Protein AF-A0A834FID5-F1 (afdb_monomer)

Solvent-accessible surface area (backbone atoms only — not comparable to full-atom values): 12262 Å² total; per-residue (Å²): 143,82,82,81,81,82,78,82,78,78,80,77,80,73,81,73,71,75,64,18,68,52,49,68,32,71,70,46,45,50,42,49,55,51,38,49,53,44,43,55,49,43,58,54,35,48,54,53,26,46,69,64,56,47,87,53,89,87,71,50,78,89,43,80,68,57,66,78,45,49,69,54,38,55,72,27,48,59,77,82,70,60,83,73,69,73,79,44,100,91,36,41,71,67,55,49,42,49,32,50,46,51,31,47,50,50,52,47,53,54,48,62,69,49,49,85,77,44,94,58,48,65,48,53,52,52,38,48,50,50,49,48,56,39,43,53,37,46,51,52,54,42,55,74,73,44,97,66,86,87,76,77,85,75,85,74,94,77,64,71,63,62,87,51,71,65,47,44,42,52,47,56,50,52,51,49,36,53,47,49,56,51,44,54,43,47,47,53,44,51,50,46,49,72,77,49,45,43,76,80,79,78,87,127

Sequence (204 aa):
MFSPSPWPPPPAAHPLPENSSLVGTPQFQEILKDSSSLTHKILQSILGAHRSCVNVETFKLNSSENHKLASLASSIGIPSAPALSALSANFTLNTMLRHMLEGLQLHKDLLSHVLPRLEVKEHVIDLTHDLNDLSVQILKMLKLSQKEGVSKPTPTGLTLDLRGSYEVQVAIHLILVQLQAFEQDMDRCLRSLEQNPPLEEAEY

Secondary structure (DSSP, 8-state):
--PPPPPPPPPPPPPP-THHHHHTSHHHHHHHHHHHHHHHHHHHHHHHHHHHH---TT--TT-GGGGGGHHHHHHHT-PPPPP----BTTB-HHHHHHHHHHHHHHHHHHHHHHGGG-S--HHHHHHHHHHHHHHHHHHHHHHHH-SS--PPPPPP-------SHHHHHHHHHHHHHHHHHHHHHHHHHHHHHHH-PPP-----

Foldseek 3Di:
DDDDDDDDDDPDDDPADPQLVLLPDPVNVVLLVVLLVLLVVLLVLLVVLCVQFAPDPPQDLPDPCLVVCVVVCVVQQQDAQQDADADDPVCHPLNNLVSLLRRLLSLLVLLVQLQVVTPDRVSSVVSSVSSVVSSVSSVVSNVSVDPDDDDDDDDDPGDTPQPDPVSSSSSSSVSSSSSSVSSVSVSVRSVCSVVCSPDDPPDD

Radius of gyration: 21.82 Å; Cα contacts (8 Å, |Δi|>4): 195; chains: 1; bounding box: 66×53×61 Å

Nearest PDB structures (foldseek):
  5zo6-assembly1_X  TM=7.995E-01  e=3.811E-05  Homo sapiens
  2d9q-assembly1_A-2  TM=8.275E-01  e=9.537E-05  Homo sapiens
  1cd9-assembly1_C  TM=8.144E-01  e=1.875E-04  Homo sapiens
  5gw9-assembly1_A  TM=7.789E-01  e=1.786E-04  Homo sapiens
  1pgr-assembly2_G  TM=7.986E-01  e=2.628E-04  Homo sapiens

pLDDT: mean 84.56, std 17.35, range [34.31, 98.31]

Structure (mmCIF, N/CA/C/O backbone):
data_AF-A0A834FID5-F1
#
_entry.id   AF-A0A834FID5-F1
#
loop_
_atom_site.group_PDB
_atom_site.id
_atom_site.type_symbol
_atom_site.label_atom_id
_atom_site.label_alt_id
_atom_site.label_comp_id
_atom_site.label_asym_id
_atom_site.label_entity_id
_atom_site.label_seq_id
_atom_site.pdbx_PDB_ins_code
_atom_site.Cartn_x
_atom_site.Cartn_y
_atom_site.Cartn_z
_atom_site.occupancy
_atom_site.B_iso_or_equiv
_atom_site.auth_seq_id
_atom_site.auth_comp_id
_atom_site.auth_asym_id
_atom_site.auth_atom_id
_atom_site.pdbx_PDB_model_num
ATOM 1 N N . MET A 1 1 ? -50.018 43.546 35.848 1.00 44.28 1 MET A N 1
ATOM 2 C CA . MET A 1 1 ? -49.933 42.097 35.574 1.00 44.28 1 MET A CA 1
ATOM 3 C C . MET A 1 1 ? -49.136 41.914 34.294 1.00 44.28 1 MET A C 1
ATOM 5 O O . MET A 1 1 ? -49.677 42.162 33.229 1.00 44.28 1 MET A O 1
ATOM 9 N N . PHE A 1 2 ? -47.857 41.560 34.393 1.00 44.34 2 PHE A N 1
ATOM 10 C CA . PHE A 1 2 ? -47.049 41.126 33.251 1.00 44.34 2 PHE A CA 1
ATOM 11 C C . PHE A 1 2 ? -46.409 39.797 33.649 1.00 44.34 2 PHE A C 1
ATOM 13 O O . PHE A 1 2 ? -45.665 39.753 34.626 1.00 44.34 2 PHE A O 1
ATOM 20 N N . SER A 1 3 ? -46.773 38.720 32.953 1.00 48.47 3 SER A N 1
ATOM 21 C CA . SER A 1 3 ? -46.136 37.409 33.118 1.00 48.47 3 SER A CA 1
ATOM 22 C C . SER A 1 3 ? -44.905 37.343 32.214 1.00 48.47 3 SER A C 1
ATOM 24 O O . SER A 1 3 ? -45.019 37.729 31.049 1.00 48.47 3 SER A O 1
ATOM 26 N N . PRO A 1 4 ? -43.745 36.869 32.696 1.00 51.69 4 PRO A N 1
ATOM 27 C CA . PRO A 1 4 ? -42.591 36.654 31.837 1.00 51.69 4 PRO A CA 1
ATOM 28 C C . PRO A 1 4 ? -42.746 35.350 31.038 1.00 51.69 4 PRO A C 1
ATOM 30 O O . PRO A 1 4 ? -43.159 34.323 31.577 1.00 51.69 4 PRO A O 1
ATOM 33 N N . SER A 1 5 ? -42.427 35.410 29.741 1.00 61.31 5 SER A N 1
ATOM 34 C CA . SER A 1 5 ? -42.396 34.251 28.840 1.00 61.31 5 SER A CA 1
ATOM 35 C C . SER A 1 5 ? -41.344 33.220 29.273 1.00 61.31 5 SER A C 1
ATOM 37 O O . SER A 1 5 ? -40.264 33.621 29.716 1.00 61.31 5 SER A O 1
ATOM 39 N N . PRO A 1 6 ? -41.595 31.908 29.098 1.00 62.69 6 PRO A N 1
ATOM 40 C CA . PRO A 1 6 ? -40.601 30.883 29.382 1.00 62.69 6 PRO A CA 1
ATOM 41 C C . PRO A 1 6 ? -39.498 30.879 28.318 1.00 62.69 6 PRO A C 1
ATOM 43 O O . PRO A 1 6 ? -39.759 31.020 27.122 1.00 62.69 6 PRO A O 1
ATOM 46 N N . TRP A 1 7 ? -38.264 30.694 28.779 1.00 60.53 7 TRP A N 1
ATOM 47 C CA . TRP A 1 7 ? -37.074 30.478 27.957 1.00 60.53 7 TRP A CA 1
ATOM 48 C C . TRP A 1 7 ? -37.210 29.178 27.137 1.00 60.53 7 TRP A C 1
ATOM 50 O O . TRP A 1 7 ? -37.800 28.217 27.643 1.00 60.53 7 TRP A O 1
ATOM 60 N N . PRO A 1 8 ? -36.680 29.094 25.901 1.00 59.91 8 PRO A N 1
ATOM 61 C CA . PRO A 1 8 ? -36.673 27.838 25.156 1.00 59.91 8 PRO A CA 1
ATOM 62 C C . PRO A 1 8 ? -35.808 26.781 25.870 1.00 59.91 8 PRO A C 1
ATOM 64 O O . PRO A 1 8 ? -34.772 27.131 26.446 1.00 59.91 8 PRO A O 1
ATOM 67 N N . PRO A 1 9 ? -36.204 25.494 25.844 1.00 58.12 9 PRO A N 1
ATOM 68 C CA . PRO A 1 9 ? -35.394 24.422 26.408 1.00 58.12 9 PRO A CA 1
ATOM 69 C C . PRO A 1 9 ? -34.059 24.291 25.650 1.00 58.12 9 PRO A C 1
ATOM 71 O O . PRO A 1 9 ? -34.003 24.597 24.453 1.00 58.12 9 PRO A O 1
ATOM 74 N N . PRO A 1 10 ? -32.983 23.844 26.321 1.00 52.56 10 PRO A N 1
ATOM 75 C CA . PRO A 1 10 ? -31.708 23.577 25.665 1.00 52.56 10 PRO A CA 1
ATOM 76 C C . PRO A 1 10 ? -31.873 22.495 24.582 1.00 52.56 10 PRO A C 1
ATOM 78 O O . PRO A 1 10 ? -32.745 21.628 24.711 1.00 52.56 10 PRO A O 1
ATOM 81 N N . PRO A 1 11 ? -31.065 22.532 23.507 1.00 47.44 11 PRO A N 1
ATOM 82 C CA . PRO A 1 11 ? -31.127 21.527 22.454 1.00 47.44 11 PRO A CA 1
ATOM 83 C C . PRO A 1 11 ? -30.884 20.136 23.048 1.00 47.44 11 PRO A C 1
ATOM 85 O O . PRO A 1 11 ? -29.959 19.942 23.835 1.00 47.44 11 PRO A O 1
ATOM 88 N N . ALA A 1 12 ? -31.741 19.181 22.679 1.00 47.91 12 ALA A N 1
ATOM 89 C CA . ALA A 1 12 ? -31.598 17.786 23.068 1.00 47.91 12 ALA A CA 1
ATOM 90 C C . ALA A 1 12 ? -30.199 17.290 22.679 1.00 47.91 12 ALA A C 1
ATOM 92 O O . ALA A 1 12 ? -29.805 17.414 21.517 1.00 47.91 12 ALA A O 1
ATOM 93 N N . ALA A 1 13 ? -29.469 16.751 23.658 1.00 46.47 13 ALA A N 1
ATOM 94 C CA . ALA A 1 13 ? -28.178 16.119 23.449 1.00 46.47 13 ALA A CA 1
ATOM 95 C C . ALA A 1 13 ? -28.302 15.102 22.308 1.00 46.47 13 ALA A C 1
ATOM 97 O O . ALA A 1 13 ? -29.093 14.159 22.374 1.00 46.47 13 ALA A O 1
ATOM 98 N N . HIS A 1 14 ? -27.568 15.340 21.224 1.00 47.47 14 HIS A N 1
ATOM 99 C CA . HIS A 1 14 ? -27.433 14.357 20.164 1.00 47.47 14 HIS A CA 1
ATOM 100 C C . HIS A 1 14 ? -26.787 13.104 20.770 1.00 47.47 14 HIS A C 1
ATOM 102 O O . HIS A 1 14 ? -25.779 13.249 21.463 1.00 47.47 14 HIS A O 1
ATOM 108 N N . PRO A 1 15 ? -27.346 11.898 20.559 1.00 41.66 15 PRO A N 1
ATOM 109 C CA . PRO A 1 15 ? -26.726 10.685 21.065 1.00 41.66 15 PRO A CA 1
ATOM 110 C C . PRO A 1 15 ? -25.286 10.603 20.547 1.00 41.66 15 PRO A C 1
ATOM 112 O O . PRO A 1 15 ? -25.047 10.703 19.340 1.00 41.66 15 PRO A O 1
ATOM 115 N N . LEU A 1 16 ? -24.341 10.497 21.485 1.00 42.50 16 LEU A N 1
ATOM 116 C CA . LEU A 1 16 ? -22.910 10.378 21.218 1.00 42.50 16 LEU A CA 1
ATOM 117 C C . LEU A 1 16 ? -22.659 9.209 20.246 1.00 42.50 16 LEU A C 1
ATOM 119 O O . LEU A 1 16 ? -23.321 8.172 20.358 1.00 42.50 16 LEU A O 1
ATOM 123 N N . PRO A 1 17 ? -21.693 9.314 19.319 1.00 47.38 17 PRO A N 1
ATOM 124 C CA . PRO A 1 17 ? -21.314 8.173 18.503 1.00 47.38 17 PRO A CA 1
ATOM 125 C C . PRO A 1 17 ? -20.695 7.086 19.400 1.00 47.38 17 PRO A C 1
ATOM 127 O O . PRO A 1 17 ? -19.607 7.269 19.935 1.00 47.38 17 PRO A O 1
ATOM 130 N N . GLU A 1 18 ? -21.360 5.928 19.516 1.00 50.25 18 GLU A N 1
ATOM 131 C CA . GLU A 1 18 ? -20.945 4.730 20.289 1.00 50.25 18 GLU A CA 1
ATOM 132 C C . GLU A 1 18 ? -19.501 4.245 19.999 1.00 50.25 18 GLU A C 1
ATOM 134 O O . GLU A 1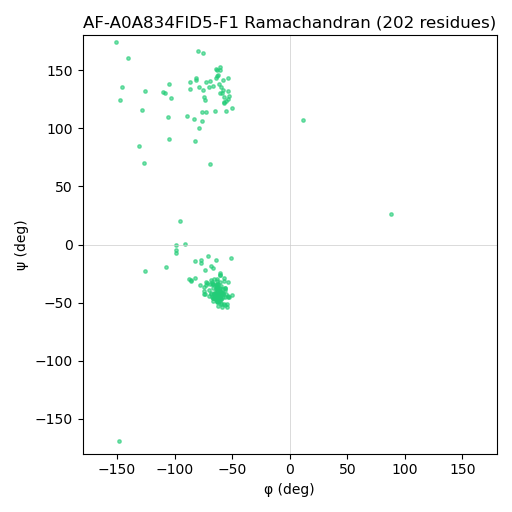 18 ? -18.941 3.432 20.732 1.00 50.25 18 GLU A O 1
ATOM 139 N N . ASN A 1 19 ? -18.867 4.765 18.947 1.00 54.59 19 ASN A N 1
ATOM 140 C CA . ASN A 1 19 ? -17.504 4.449 18.528 1.00 54.59 19 ASN A CA 1
ATOM 141 C C . ASN A 1 19 ? -16.430 4.919 19.533 1.00 54.59 19 ASN A C 1
ATOM 143 O O . ASN A 1 19 ? -15.319 4.392 19.500 1.00 54.59 19 ASN A O 1
ATOM 147 N N . SER A 1 20 ? -16.748 5.880 20.411 1.00 57.19 20 SER A N 1
ATOM 148 C CA . SER A 1 20 ? -15.873 6.383 21.487 1.00 57.19 20 SER A CA 1
ATOM 149 C C . SER A 1 20 ? -15.357 5.279 22.410 1.00 57.19 20 SER A C 1
ATOM 151 O O . SER A 1 20 ? -14.151 5.092 22.569 1.00 57.19 20 SER A O 1
ATOM 153 N N . SER A 1 21 ? -16.280 4.486 22.960 1.00 65.25 21 SER A N 1
ATOM 154 C CA . SER A 1 21 ? -15.982 3.454 23.961 1.00 65.25 21 SER A CA 1
ATOM 155 C C . SER A 1 21 ? -15.174 2.286 23.380 1.00 65.25 21 SER A C 1
ATOM 157 O O . SER A 1 21 ? -14.337 1.692 24.057 1.00 65.25 21 SER A O 1
ATOM 159 N N . LEU A 1 22 ? -15.369 1.983 22.094 1.00 73.94 22 LEU A N 1
ATOM 160 C CA . LEU A 1 22 ? -14.698 0.870 21.432 1.00 73.94 22 LEU A CA 1
ATOM 161 C C . LEU A 1 22 ? -13.201 1.113 21.223 1.00 73.94 22 LEU A C 1
ATOM 163 O O . LEU A 1 22 ? -12.394 0.208 21.453 1.00 73.94 22 LEU A O 1
ATOM 167 N N . VAL A 1 23 ? -12.831 2.316 20.771 1.00 72.25 23 VAL A N 1
ATOM 168 C CA . VAL A 1 23 ? -11.428 2.651 20.488 1.00 72.25 23 VAL A CA 1
ATOM 169 C C . VAL A 1 23 ? -10.595 2.582 21.766 1.00 72.25 23 VAL A C 1
ATOM 171 O O . VAL A 1 23 ? -9.439 2.181 21.707 1.00 72.25 23 VAL A O 1
ATOM 174 N N . GLY A 1 24 ? -11.180 2.885 22.928 1.00 70.44 24 GLY A N 1
ATOM 175 C CA . GLY A 1 24 ? -10.520 2.761 24.231 1.00 70.44 24 GLY A CA 1
ATOM 176 C C . GLY A 1 24 ? -10.277 1.322 24.708 1.00 70.44 24 GLY A C 1
ATOM 177 O O . GLY A 1 24 ? -9.558 1.122 25.687 1.00 70.44 24 GLY A O 1
ATOM 178 N N . THR A 1 25 ? -10.838 0.301 24.048 1.00 83.19 25 THR A N 1
ATOM 179 C CA . THR A 1 25 ? -10.659 -1.090 24.494 1.00 83.19 25 THR A CA 1
ATOM 180 C C . THR A 1 25 ? -9.212 -1.569 24.287 1.00 83.19 25 THR A C 1
ATOM 182 O O . THR A 1 25 ? -8.617 -1.291 23.242 1.00 83.19 25 THR A O 1
ATOM 185 N N . PRO A 1 26 ? -8.633 -2.355 25.223 1.00 85.75 26 PRO A N 1
ATOM 186 C CA . PRO A 1 26 ? -7.252 -2.838 25.102 1.00 85.75 26 PRO A CA 1
ATOM 187 C C . PRO A 1 26 ? -6.991 -3.609 23.805 1.00 85.75 26 PRO A C 1
ATOM 189 O O . PRO A 1 26 ? -5.945 -3.451 23.182 1.00 85.75 26 PRO A O 1
ATOM 192 N N . GLN A 1 27 ? -7.974 -4.401 23.370 1.00 89.38 27 GLN A N 1
ATOM 193 C CA . GLN A 1 27 ? -7.893 -5.170 22.135 1.00 89.38 27 GLN A CA 1
ATOM 194 C C . GLN A 1 27 ? -7.841 -4.265 20.897 1.00 89.38 27 GLN A C 1
ATOM 196 O O . GLN A 1 27 ? -7.056 -4.522 19.988 1.00 89.38 27 GLN A O 1
ATOM 201 N N . PHE A 1 28 ? -8.660 -3.208 20.845 1.00 90.31 28 PHE A N 1
ATOM 202 C CA . PHE A 1 28 ? -8.630 -2.268 19.724 1.00 90.31 28 PHE A CA 1
ATOM 203 C C . PHE A 1 28 ? -7.299 -1.511 19.680 1.00 90.31 28 PHE A C 1
ATOM 205 O O . PHE A 1 28 ? -6.707 -1.389 18.612 1.00 90.31 28 PHE A O 1
ATOM 212 N N . GLN A 1 29 ? -6.794 -1.069 20.834 1.00 90.75 29 GLN A N 1
ATOM 213 C CA . GLN A 1 29 ? -5.515 -0.360 20.947 1.00 90.75 29 GLN A CA 1
ATOM 214 C C . GLN A 1 29 ? -4.312 -1.212 20.521 1.00 90.75 29 GLN A C 1
ATOM 216 O O . GLN A 1 29 ? -3.406 -0.712 19.856 1.00 90.75 29 GLN A O 1
ATOM 221 N N . GLU A 1 30 ? -4.302 -2.503 20.855 1.00 93.31 30 GLU A N 1
ATOM 222 C CA . GLU A 1 30 ? -3.257 -3.427 20.402 1.00 93.31 30 GLU A CA 1
ATOM 223 C C . GLU A 1 30 ? -3.260 -3.564 18.873 1.00 93.31 30 GLU A C 1
ATOM 225 O O . GLU A 1 30 ? -2.229 -3.369 18.230 1.00 93.31 30 GLU A O 1
ATOM 230 N N . ILE A 1 31 ? -4.435 -3.793 18.274 1.00 94.81 31 ILE A N 1
ATOM 231 C CA . ILE A 1 31 ? -4.568 -3.901 16.813 1.00 94.81 31 ILE A CA 1
ATOM 232 C C . ILE A 1 31 ? -4.200 -2.577 16.128 1.00 94.81 31 ILE A C 1
ATOM 234 O O . ILE A 1 31 ? -3.582 -2.587 15.061 1.00 94.81 31 ILE A O 1
ATOM 238 N N . LEU A 1 32 ? -4.560 -1.441 16.727 1.00 94.62 32 LEU A N 1
ATOM 239 C CA . LEU A 1 32 ? -4.222 -0.111 16.229 1.00 94.62 32 LEU A CA 1
ATOM 240 C C . LEU A 1 32 ? -2.702 0.086 16.185 1.00 94.62 32 LEU A C 1
ATOM 242 O O . LEU A 1 32 ? -2.164 0.441 15.138 1.00 94.62 32 LEU A O 1
ATOM 246 N N . LYS A 1 33 ? -1.998 -0.248 17.270 1.00 94.44 33 LYS A N 1
ATOM 247 C CA . LYS A 1 33 ? -0.533 -0.160 17.354 1.00 94.44 33 LYS A CA 1
ATOM 248 C C . LYS A 1 33 ? 0.174 -1.092 16.365 1.00 94.44 33 LYS A C 1
ATOM 250 O O . LYS A 1 33 ? 1.163 -0.694 15.736 1.00 94.44 33 LYS A O 1
ATOM 255 N N . ASP A 1 34 ? -0.329 -2.314 16.207 1.00 95.94 34 ASP A N 1
ATOM 256 C CA . ASP A 1 34 ? 0.162 -3.261 15.201 1.00 95.94 34 ASP A CA 1
ATOM 257 C C . ASP A 1 34 ? -0.026 -2.700 13.786 1.00 95.94 34 ASP A C 1
ATOM 259 O O . ASP A 1 34 ? 0.889 -2.755 12.962 1.00 95.94 34 ASP A O 1
ATOM 263 N N . SER A 1 35 ? -1.194 -2.109 13.517 1.00 97.19 35 SER A N 1
ATOM 264 C CA . SER A 1 35 ? -1.518 -1.489 12.228 1.00 97.19 35 SER A CA 1
ATOM 265 C C . SER A 1 35 ? -0.599 -0.304 11.928 1.00 97.19 35 SER A C 1
ATOM 267 O O . SER A 1 35 ? -0.073 -0.215 10.819 1.00 97.19 35 SER A O 1
ATOM 269 N N . SER A 1 36 ? -0.337 0.565 12.909 1.00 96.56 36 SER A N 1
ATOM 270 C CA . SER A 1 36 ? 0.608 1.686 12.783 1.00 96.56 36 SER A CA 1
ATOM 271 C C . SER A 1 36 ? 2.030 1.193 12.485 1.00 96.56 36 SER A C 1
ATOM 273 O O . SER A 1 36 ? 2.711 1.718 11.602 1.00 96.56 36 SER A O 1
ATOM 275 N N . SER A 1 37 ? 2.469 0.128 13.162 1.00 97.25 37 SER A N 1
ATOM 276 C CA . SER A 1 37 ? 3.792 -0.473 12.942 1.00 97.25 37 SER A CA 1
ATOM 277 C C . SER A 1 37 ? 3.924 -1.083 11.540 1.00 97.25 37 SER A C 1
ATOM 279 O O . SER A 1 37 ? 4.937 -0.876 10.867 1.00 97.25 37 SER A O 1
ATOM 281 N N . LEU A 1 38 ? 2.893 -1.794 11.071 1.00 97.62 38 LEU A N 1
ATOM 282 C CA . LEU A 1 38 ? 2.841 -2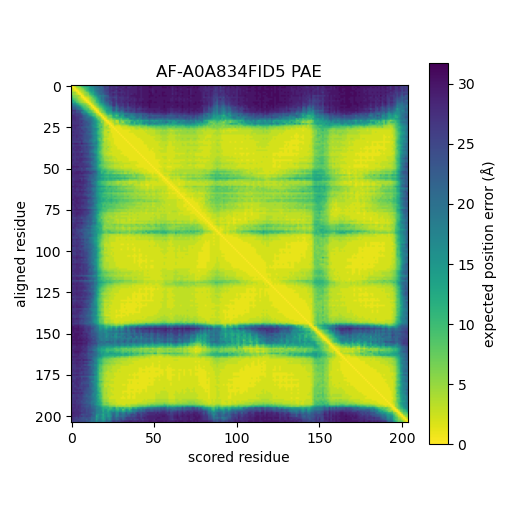.359 9.718 1.00 97.62 38 LEU A CA 1
ATOM 283 C C . LEU A 1 38 ? 2.797 -1.273 8.640 1.00 97.62 38 LEU A C 1
ATOM 285 O O . LEU A 1 38 ? 3.539 -1.370 7.669 1.00 97.62 38 LEU A O 1
ATOM 289 N N . THR A 1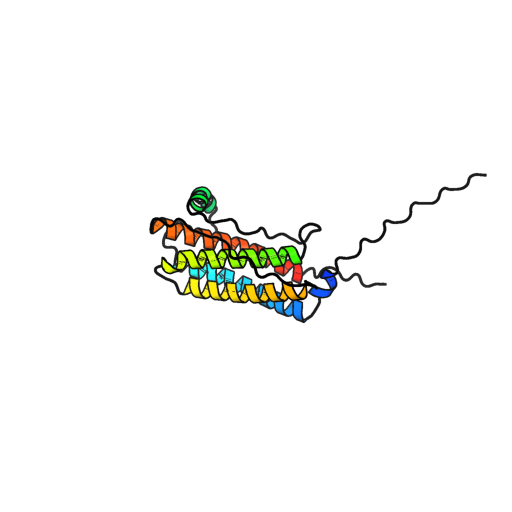 39 ? 2.010 -0.215 8.837 1.00 97.88 39 THR A N 1
ATOM 290 C CA . THR A 1 39 ? 1.950 0.948 7.931 1.00 97.88 39 THR A CA 1
ATOM 291 C C . THR A 1 39 ? 3.342 1.569 7.758 1.00 97.88 39 THR A C 1
ATOM 293 O O . THR A 1 39 ? 3.806 1.814 6.643 1.00 97.88 39 THR A O 1
ATOM 296 N N . HIS A 1 40 ? 4.086 1.743 8.858 1.00 96.75 40 HIS A N 1
ATOM 297 C CA . HIS A 1 40 ? 5.458 2.248 8.790 1.00 96.75 40 HIS A CA 1
ATOM 298 C C . HIS A 1 40 ? 6.407 1.289 8.057 1.00 96.75 40 HIS A C 1
ATOM 300 O O . HIS A 1 40 ? 7.238 1.730 7.259 1.00 96.75 40 HIS A O 1
ATOM 306 N N . LYS A 1 41 ? 6.278 -0.023 8.295 1.00 97.44 41 LYS A N 1
ATOM 307 C CA . LYS A 1 41 ? 7.047 -1.050 7.579 1.00 97.44 41 LYS A CA 1
ATOM 308 C C . LYS A 1 41 ? 6.772 -0.991 6.076 1.00 97.44 41 LYS A C 1
ATOM 310 O O . LYS A 1 41 ? 7.721 -0.942 5.299 1.00 97.44 41 LYS A O 1
ATOM 315 N N . ILE A 1 42 ? 5.504 -0.915 5.676 1.00 98.31 42 ILE A N 1
ATOM 316 C CA . ILE A 1 42 ? 5.076 -0.816 4.276 1.00 98.31 42 ILE A CA 1
ATOM 317 C C . ILE A 1 42 ? 5.695 0.414 3.611 1.00 98.31 42 ILE A C 1
ATOM 319 O O . ILE A 1 42 ? 6.255 0.292 2.523 1.00 98.31 42 ILE A O 1
ATOM 323 N N . LEU A 1 43 ? 5.692 1.575 4.273 1.00 97.50 43 LEU A N 1
ATOM 324 C CA . LEU A 1 43 ? 6.342 2.782 3.749 1.00 97.50 43 LEU A CA 1
ATOM 325 C C . LEU A 1 43 ? 7.834 2.565 3.439 1.00 97.50 43 LEU A C 1
ATOM 327 O O . LEU A 1 43 ? 8.319 3.075 2.428 1.00 97.50 43 LEU A O 1
ATOM 331 N N . GLN A 1 44 ? 8.555 1.783 4.250 1.00 96.12 44 GLN A N 1
ATOM 332 C CA . GLN A 1 44 ? 9.946 1.404 3.963 1.00 96.12 44 GLN A CA 1
ATOM 333 C C . GLN A 1 44 ? 10.044 0.359 2.840 1.00 96.12 44 GLN A C 1
ATOM 335 O O . GLN A 1 44 ? 10.879 0.497 1.942 1.00 96.12 44 GLN A O 1
ATOM 340 N N . SER A 1 45 ? 9.170 -0.652 2.843 1.00 95.94 45 SER A N 1
ATOM 341 C CA . SER A 1 45 ? 9.099 -1.689 1.805 1.00 95.94 45 SER A CA 1
ATOM 342 C C . SER A 1 45 ? 8.823 -1.090 0.418 1.00 95.94 45 SER A C 1
ATOM 344 O O . SER A 1 45 ? 9.419 -1.529 -0.564 1.00 95.94 45 SER A O 1
ATOM 346 N N . ILE A 1 46 ? 8.016 -0.024 0.322 1.00 97.69 46 ILE A N 1
ATOM 347 C CA . ILE A 1 46 ? 7.777 0.728 -0.923 1.00 97.69 46 ILE A CA 1
ATOM 348 C C . ILE A 1 46 ? 9.076 1.317 -1.481 1.00 97.69 46 ILE A C 1
ATOM 350 O O . ILE A 1 46 ? 9.309 1.239 -2.688 1.00 97.69 46 ILE A O 1
ATOM 354 N N . LEU A 1 47 ? 9.942 1.881 -0.631 1.00 94.94 47 LEU A N 1
ATOM 355 C CA . LEU A 1 47 ? 11.234 2.421 -1.072 1.00 94.94 47 LEU A CA 1
ATOM 356 C C . LEU A 1 47 ? 12.124 1.311 -1.650 1.00 94.94 47 LEU A C 1
ATOM 358 O O . LEU A 1 47 ? 12.750 1.502 -2.695 1.00 94.94 47 LEU A O 1
ATOM 362 N N . GLY A 1 48 ? 12.156 0.144 -1.000 1.00 94.06 48 GLY A N 1
ATOM 363 C CA . GLY A 1 48 ? 12.891 -1.032 -1.479 1.00 94.06 48 GLY A CA 1
ATOM 364 C C . GLY A 1 48 ? 12.335 -1.592 -2.793 1.00 94.06 48 GLY A C 1
ATOM 365 O O . GLY A 1 48 ? 13.093 -1.867 -3.728 1.00 94.06 48 GLY A O 1
ATOM 366 N N . ALA A 1 49 ? 11.011 -1.700 -2.905 1.00 95.88 49 ALA A N 1
ATOM 367 C CA . ALA A 1 49 ? 10.326 -2.137 -4.120 1.00 95.88 49 ALA A CA 1
ATOM 368 C C . ALA A 1 49 ? 10.567 -1.168 -5.288 1.00 95.88 49 ALA A C 1
ATOM 370 O O . ALA A 1 49 ? 10.898 -1.597 -6.391 1.00 95.88 49 ALA A O 1
ATOM 371 N N . HIS A 1 50 ? 10.485 0.143 -5.045 1.00 96.75 50 HIS A N 1
ATOM 372 C CA . HIS A 1 50 ? 10.747 1.154 -6.070 1.00 96.75 50 HIS A CA 1
ATOM 373 C C . HIS A 1 50 ? 12.192 1.079 -6.564 1.00 96.75 50 HIS A C 1
ATOM 375 O O . HIS A 1 50 ? 12.417 0.949 -7.764 1.00 96.75 50 HIS A O 1
ATOM 381 N N . ARG A 1 51 ? 13.163 1.044 -5.643 1.00 94.06 51 ARG A N 1
ATOM 382 C CA . ARG A 1 51 ? 14.592 0.959 -5.978 1.00 94.06 51 ARG A CA 1
ATOM 383 C C . ARG A 1 51 ? 14.961 -0.300 -6.769 1.00 94.06 51 ARG A C 1
ATOM 385 O O . ARG A 1 51 ? 15.912 -0.261 -7.540 1.00 94.06 51 ARG A O 1
ATOM 392 N N . SER A 1 52 ? 14.269 -1.412 -6.534 1.00 93.56 52 SER A N 1
ATOM 393 C CA . SER A 1 52 ? 14.569 -2.695 -7.183 1.00 93.56 52 SER A CA 1
ATOM 394 C C . SER A 1 52 ? 13.865 -2.884 -8.526 1.00 93.56 52 SER A C 1
ATOM 396 O O . SER A 1 52 ? 14.396 -3.579 -9.386 1.00 93.56 52 SER A O 1
ATOM 398 N N . CYS A 1 53 ? 12.682 -2.293 -8.707 1.00 92.69 53 CYS A N 1
ATOM 399 C CA . CYS A 1 53 ? 11.828 -2.568 -9.866 1.00 92.69 53 CYS A CA 1
ATOM 400 C C . CYS A 1 53 ? 11.776 -1.419 -10.881 1.00 92.69 53 CYS A C 1
ATOM 402 O O . CYS A 1 53 ? 11.379 -1.644 -12.029 1.00 92.69 53 CYS A O 1
ATOM 404 N N . VAL A 1 54 ? 12.142 -0.198 -10.476 1.00 91.75 54 VAL A N 1
ATOM 405 C CA . VAL A 1 54 ? 12.082 0.995 -11.327 1.00 91.75 54 VAL A CA 1
ATOM 406 C C . VAL A 1 54 ? 13.481 1.401 -11.775 1.00 91.75 54 VAL A C 1
ATOM 408 O O . VAL A 1 54 ? 14.270 1.927 -10.996 1.00 91.75 54 VAL A O 1
ATOM 411 N N . ASN A 1 55 ? 13.758 1.212 -13.064 1.00 89.75 55 ASN A N 1
ATOM 412 C CA . ASN A 1 55 ? 15.070 1.467 -13.670 1.00 89.75 55 ASN A CA 1
ATOM 413 C C . ASN A 1 55 ? 15.148 2.824 -14.393 1.00 89.75 55 ASN A C 1
ATOM 415 O O . ASN A 1 55 ? 16.176 3.171 -14.968 1.00 89.75 55 ASN A O 1
ATOM 419 N N . VAL A 1 56 ? 14.060 3.597 -14.394 1.00 89.94 56 VAL A N 1
ATOM 420 C CA . VAL A 1 56 ? 13.999 4.913 -15.039 1.00 89.94 56 VAL A CA 1
ATOM 421 C C . VAL A 1 56 ? 14.434 5.989 -14.042 1.00 89.94 56 VAL A C 1
ATOM 423 O O . VAL A 1 56 ? 13.700 6.307 -13.112 1.00 89.94 56 VAL A O 1
ATOM 426 N N . GLU A 1 57 ? 15.602 6.598 -14.254 1.00 86.75 57 GLU A N 1
ATOM 427 C CA . GLU A 1 57 ? 16.210 7.564 -13.315 1.00 86.75 57 GLU A CA 1
ATOM 428 C C . GLU A 1 57 ? 15.327 8.782 -12.989 1.00 86.75 57 GLU A C 1
ATOM 430 O O . GLU A 1 57 ? 15.420 9.373 -11.908 1.00 86.75 57 GLU A O 1
ATOM 435 N N . THR A 1 58 ? 14.458 9.178 -13.919 1.00 89.50 58 THR A N 1
ATOM 436 C CA . THR A 1 58 ? 13.548 10.315 -13.735 1.00 89.50 58 THR A CA 1
ATOM 437 C C . THR A 1 58 ? 12.344 9.983 -12.854 1.00 89.50 58 THR A C 1
ATOM 439 O O . THR A 1 58 ? 11.677 10.902 -12.379 1.00 89.50 58 THR A O 1
ATOM 442 N N . PHE A 1 59 ? 12.048 8.702 -12.621 1.00 93.69 59 PHE A N 1
ATOM 443 C CA . PHE A 1 59 ? 10.928 8.273 -11.787 1.00 93.69 59 PHE A CA 1
ATOM 444 C C . PHE A 1 59 ? 11.334 8.305 -10.320 1.00 93.69 59 PHE A C 1
ATOM 446 O O . PHE A 1 59 ? 12.097 7.469 -9.843 1.00 93.69 59 PHE A O 1
ATOM 453 N N . LYS A 1 60 ? 10.799 9.278 -9.581 1.00 94.00 60 LYS A N 1
ATOM 454 C CA . LYS A 1 60 ? 11.054 9.440 -8.146 1.00 94.00 60 LYS A CA 1
ATOM 455 C C . LYS A 1 60 ? 9.726 9.491 -7.411 1.00 94.00 60 LYS A C 1
ATOM 457 O O . LYS A 1 60 ? 8.837 10.243 -7.798 1.00 94.00 60 LYS A O 1
ATOM 462 N N . LEU A 1 61 ? 9.606 8.717 -6.335 1.00 93.00 61 LEU A N 1
ATOM 463 C CA . LEU A 1 61 ? 8.358 8.588 -5.574 1.00 93.00 61 LEU A CA 1
ATOM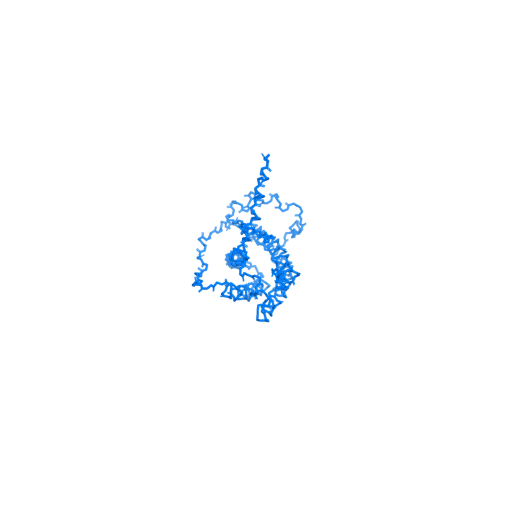 464 C C . LEU A 1 61 ? 7.775 9.947 -5.143 1.00 93.00 61 LEU A C 1
ATOM 466 O O . LEU A 1 61 ? 6.608 10.221 -5.385 1.00 93.00 61 LEU A O 1
ATOM 470 N N . ASN A 1 62 ? 8.624 10.843 -4.633 1.00 90.62 62 ASN A N 1
ATOM 471 C CA . ASN A 1 62 ? 8.225 12.167 -4.139 1.00 90.62 62 ASN A CA 1
ATOM 472 C C . ASN A 1 62 ? 8.380 13.294 -5.181 1.00 90.62 62 ASN A C 1
ATOM 474 O O . ASN A 1 62 ? 8.534 14.459 -4.813 1.00 90.62 62 ASN A O 1
ATOM 478 N N . SER A 1 63 ? 8.434 12.973 -6.477 1.00 92.50 63 SER A N 1
ATOM 479 C CA . SER A 1 63 ? 8.573 14.001 -7.512 1.00 92.50 63 SER A CA 1
ATOM 480 C C . SER A 1 63 ? 7.259 14.734 -7.728 1.00 92.50 63 SER A C 1
ATOM 482 O O . SER A 1 63 ? 6.227 14.104 -7.964 1.00 92.50 63 SER A O 1
ATOM 484 N N . SER A 1 64 ? 7.309 16.066 -7.781 1.00 89.75 64 SER A N 1
ATOM 485 C CA . SER A 1 64 ? 6.177 16.844 -8.281 1.00 89.75 64 SER A CA 1
ATOM 486 C C . SER A 1 64 ? 5.813 16.417 -9.699 1.00 89.75 64 SER A C 1
ATOM 488 O O . SER A 1 64 ? 4.640 16.403 -10.027 1.00 89.75 64 SER A O 1
ATOM 490 N N . GLU A 1 65 ? 6.777 15.986 -10.514 1.00 90.50 65 GLU A N 1
ATOM 491 C CA . GLU A 1 65 ? 6.606 15.616 -11.923 1.00 90.50 65 GLU A CA 1
ATOM 492 C C . GLU A 1 65 ? 5.700 14.397 -12.155 1.00 90.50 65 GLU A C 1
ATOM 494 O O . GLU A 1 65 ? 5.252 14.185 -13.280 1.00 90.50 65 GLU A O 1
ATOM 499 N N . ASN A 1 66 ? 5.368 13.628 -11.114 1.00 92.06 66 ASN A N 1
ATOM 500 C CA . ASN A 1 66 ? 4.513 12.444 -11.236 1.00 92.06 66 ASN A CA 1
ATOM 501 C C . ASN A 1 66 ? 3.113 12.789 -11.777 1.00 92.06 66 ASN A C 1
ATOM 503 O O . ASN A 1 66 ? 2.510 11.973 -12.473 1.00 92.06 66 ASN A O 1
ATOM 507 N N . HIS A 1 67 ? 2.624 14.022 -11.568 1.00 89.19 67 HIS A N 1
ATOM 508 C CA . HIS A 1 67 ? 1.357 14.485 -12.157 1.00 89.19 67 HIS A CA 1
ATOM 509 C C . HIS A 1 67 ? 1.365 14.462 -13.693 1.00 89.19 67 HIS A C 1
ATOM 511 O O . HIS A 1 67 ? 0.313 14.317 -14.314 1.00 89.19 67 HIS A O 1
ATOM 517 N N . LYS A 1 68 ? 2.540 14.573 -14.326 1.00 91.12 68 LYS A N 1
ATOM 518 C CA . LYS A 1 68 ? 2.677 14.551 -15.790 1.00 91.12 68 LYS A CA 1
ATOM 519 C C . LYS A 1 68 ? 2.367 13.177 -16.378 1.00 91.12 68 LYS A C 1
ATOM 521 O O . LYS A 1 68 ? 2.070 13.077 -17.563 1.00 91.12 68 LYS A O 1
ATOM 526 N N . LEU A 1 69 ? 2.392 12.131 -15.551 1.00 91.12 69 LEU A N 1
ATOM 527 C CA . LEU A 1 69 ? 2.057 10.764 -15.937 1.00 91.12 69 LEU A CA 1
ATOM 528 C C . LEU A 1 69 ? 0.566 10.433 -15.736 1.00 91.12 69 LEU A C 1
ATOM 530 O O . LEU A 1 69 ? 0.154 9.316 -16.037 1.00 91.12 69 LEU A O 1
ATOM 534 N N . ALA A 1 70 ? -0.265 11.372 -15.265 1.00 88.00 70 ALA A N 1
ATOM 535 C CA . ALA A 1 70 ? -1.677 11.114 -14.953 1.00 88.00 70 ALA A CA 1
ATOM 536 C C . ALA A 1 70 ? -2.512 10.676 -16.173 1.00 88.00 70 ALA A C 1
ATOM 538 O O . ALA A 1 70 ? -3.359 9.783 -16.070 1.00 88.00 70 ALA A O 1
ATOM 539 N N . SER A 1 71 ? -2.253 11.261 -17.347 1.00 87.56 71 SER A N 1
ATOM 540 C CA . SER A 1 71 ? -2.896 10.843 -18.600 1.00 87.56 71 SER A CA 1
ATOM 541 C C . SER A 1 71 ? -2.507 9.414 -18.985 1.00 87.56 71 SER A C 1
ATOM 543 O O . SER A 1 71 ? -3.349 8.648 -19.454 1.00 87.56 71 SER A O 1
ATOM 545 N N . LEU A 1 72 ? -1.256 9.027 -18.722 1.00 89.81 72 LEU A N 1
ATOM 546 C CA . LEU A 1 72 ? -0.753 7.685 -18.990 1.00 89.81 72 LEU A CA 1
ATOM 547 C C . LEU A 1 72 ? -1.290 6.660 -17.984 1.00 89.81 72 LEU A C 1
ATOM 549 O O . LEU A 1 72 ? -1.710 5.589 -18.405 1.00 89.81 72 LEU A O 1
ATOM 553 N N . ALA A 1 73 ? -1.385 6.996 -16.692 1.00 89.38 73 ALA A N 1
ATOM 554 C CA . ALA A 1 73 ? -2.087 6.169 -15.702 1.00 89.38 73 ALA A CA 1
ATOM 555 C C . ALA A 1 73 ? -3.522 5.857 -16.138 1.00 89.38 73 ALA A C 1
ATOM 557 O O . ALA A 1 73 ? -3.946 4.703 -16.091 1.00 89.38 73 ALA A O 1
ATOM 558 N N . SER A 1 74 ? -4.239 6.877 -16.618 1.00 89.69 74 SER A N 1
ATOM 559 C CA . SER A 1 74 ? -5.612 6.727 -17.110 1.00 89.69 74 SER A CA 1
ATOM 560 C C . SER A 1 74 ? -5.674 5.823 -18.344 1.00 89.69 74 SER A C 1
ATOM 562 O O . SER A 1 74 ? -6.537 4.956 -18.420 1.00 89.69 74 SER A O 1
ATOM 564 N N . SER A 1 75 ? -4.733 5.975 -19.284 1.00 91.00 75 SER A N 1
ATOM 565 C CA . SER A 1 75 ? -4.642 5.113 -20.471 1.00 91.00 75 SER A CA 1
ATOM 566 C C . SER A 1 75 ? -4.280 3.664 -20.137 1.00 91.00 75 SER A C 1
ATOM 568 O O . SER A 1 75 ? -4.737 2.765 -20.834 1.00 91.00 75 SER A O 1
ATOM 570 N N . ILE A 1 76 ? -3.458 3.435 -19.110 1.00 93.31 76 ILE A N 1
ATOM 571 C CA . ILE A 1 76 ? -3.104 2.092 -18.625 1.00 93.31 76 ILE A CA 1
ATOM 572 C C . ILE A 1 76 ? -4.282 1.465 -17.861 1.00 93.31 76 ILE A C 1
ATOM 574 O O . ILE A 1 76 ? -4.360 0.244 -17.759 1.00 93.31 76 ILE A O 1
ATOM 578 N N . GLY A 1 77 ? -5.210 2.274 -17.345 1.00 93.12 77 GLY A N 1
ATOM 579 C CA . GLY A 1 77 ? -6.349 1.808 -16.555 1.00 93.12 77 GLY A CA 1
ATOM 580 C C . GLY A 1 77 ? -6.053 1.690 -15.060 1.00 93.12 77 GLY A C 1
ATOM 581 O O . GLY A 1 77 ? -6.687 0.891 -14.377 1.00 93.12 77 GLY A O 1
ATOM 582 N N . ILE A 1 78 ? -5.095 2.464 -14.534 1.00 93.56 78 ILE A N 1
ATOM 583 C CA . ILE A 1 78 ? -4.825 2.524 -13.090 1.00 93.56 78 ILE A CA 1
ATOM 584 C C . ILE A 1 78 ? -5.925 3.375 -12.433 1.00 93.56 78 ILE A C 1
ATOM 586 O O . ILE A 1 78 ? -5.994 4.578 -12.699 1.00 93.56 78 ILE A O 1
ATOM 590 N N . PRO A 1 79 ? -6.788 2.797 -11.583 1.00 93.69 79 PRO A N 1
ATOM 591 C CA . PRO A 1 79 ? -7.822 3.552 -10.891 1.00 93.69 79 PRO A CA 1
ATOM 592 C C . PRO A 1 79 ? -7.222 4.383 -9.748 1.00 93.69 79 PRO A C 1
ATOM 594 O O . PRO A 1 79 ? -6.091 4.168 -9.307 1.00 93.69 79 PRO A O 1
ATOM 597 N N . SER A 1 80 ? -7.999 5.337 -9.245 1.00 93.06 80 SER A N 1
ATOM 598 C CA . SER A 1 80 ? -7.651 6.079 -8.033 1.00 93.06 80 SER A CA 1
ATOM 599 C C . SER A 1 80 ? -8.007 5.281 -6.779 1.00 93.06 80 SER A C 1
ATOM 601 O O . SER A 1 80 ? -9.065 4.656 -6.718 1.00 93.06 80 SER A O 1
ATOM 603 N N . ALA A 1 81 ? -7.146 5.354 -5.765 1.00 94.31 81 ALA A N 1
ATOM 604 C CA . ALA A 1 81 ? -7.436 4.828 -4.438 1.00 94.31 81 ALA A CA 1
ATOM 605 C C . ALA A 1 81 ? -8.608 5.573 -3.770 1.00 94.31 81 ALA A C 1
ATOM 607 O O . ALA A 1 81 ? -8.813 6.765 -4.031 1.00 94.31 81 ALA A O 1
ATOM 608 N N . PRO A 1 82 ? -9.371 4.900 -2.888 1.00 94.44 82 PRO A N 1
ATOM 609 C CA . PRO A 1 82 ? -10.379 5.563 -2.074 1.00 94.44 82 PRO A CA 1
ATOM 610 C C . PRO A 1 82 ? -9.727 6.613 -1.171 1.00 94.44 82 PRO A C 1
ATOM 612 O O . PRO A 1 82 ? -8.673 6.387 -0.578 1.00 94.44 82 PRO A O 1
ATOM 615 N N . ALA A 1 83 ? -10.373 7.772 -1.051 1.00 93.38 83 ALA A N 1
ATOM 616 C CA . ALA A 1 83 ? -9.862 8.854 -0.223 1.00 93.38 83 ALA A CA 1
ATOM 617 C C . ALA A 1 83 ? -9.972 8.506 1.268 1.00 93.38 83 ALA A C 1
ATOM 619 O O . ALA A 1 83 ? -11.022 8.052 1.738 1.00 93.38 83 ALA A O 1
ATOM 620 N N . LEU A 1 84 ? -8.904 8.779 2.014 1.00 94.50 84 LEU A N 1
ATOM 621 C CA . LEU A 1 84 ? -8.885 8.718 3.470 1.00 94.50 84 LEU A CA 1
ATOM 622 C C . LEU A 1 84 ? -8.908 10.132 4.045 1.00 94.50 84 LEU A C 1
ATOM 624 O O . LEU A 1 84 ? -8.282 11.061 3.535 1.00 94.50 84 LEU A O 1
ATOM 628 N N . SER A 1 85 ? -9.688 10.322 5.100 1.00 89.00 85 SER A N 1
ATOM 629 C CA . SER A 1 85 ? -9.961 11.633 5.686 1.00 89.00 85 SER A CA 1
ATOM 630 C C . SER A 1 85 ? -9.994 11.534 7.204 1.00 89.00 85 SER A C 1
ATOM 632 O O . SER A 1 85 ? -10.202 10.456 7.758 1.00 89.00 85 SER A O 1
ATOM 634 N N . ALA A 1 86 ? -9.825 12.668 7.884 1.00 85.38 86 ALA A N 1
ATOM 635 C CA . ALA A 1 86 ? -10.099 12.736 9.314 1.00 85.38 86 ALA A CA 1
ATOM 636 C C . ALA A 1 86 ? -11.574 12.404 9.599 1.00 85.38 86 ALA A C 1
ATOM 638 O O . ALA A 1 86 ? -12.450 12.628 8.755 1.00 85.38 86 ALA A O 1
ATOM 639 N N . LEU A 1 87 ? -11.844 11.884 10.799 1.00 86.69 87 LEU A N 1
ATOM 640 C CA . LEU A 1 87 ? -13.205 11.568 11.220 1.00 86.69 87 LEU A CA 1
ATOM 641 C C . LEU A 1 87 ? -14.084 12.822 11.207 1.00 86.69 87 LEU A C 1
ATOM 643 O O . LEU A 1 87 ? -13.689 13.891 11.667 1.00 86.69 87 LEU A O 1
ATOM 647 N N . SER A 1 88 ? -15.294 12.676 10.681 1.00 84.25 88 SER A N 1
ATOM 648 C CA . SER A 1 88 ? -16.311 13.727 10.658 1.00 84.25 88 SER A CA 1
ATOM 649 C C . SER A 1 88 ? -17.706 13.107 10.675 1.00 84.25 88 SER A C 1
ATOM 651 O O . SER A 1 88 ? -17.851 11.893 10.533 1.00 84.25 88 SER A O 1
ATOM 653 N N . ALA A 1 89 ? -18.748 13.936 10.781 1.00 77.81 89 ALA A N 1
ATOM 654 C CA . ALA A 1 89 ? -20.135 13.467 10.719 1.00 77.81 89 ALA A CA 1
ATOM 655 C C . ALA A 1 89 ? -20.434 12.631 9.455 1.00 77.81 89 ALA A C 1
ATOM 657 O O . ALA A 1 89 ? -21.212 11.685 9.512 1.00 77.81 89 ALA A O 1
ATOM 658 N N . ASN A 1 90 ? -19.765 12.937 8.337 1.00 82.94 90 ASN A N 1
ATOM 659 C CA . ASN A 1 90 ? -19.942 12.241 7.058 1.00 82.94 90 ASN A CA 1
ATOM 660 C C . ASN A 1 90 ? -18.863 11.178 6.787 1.00 82.94 90 ASN A C 1
ATOM 662 O O . ASN A 1 90 ? -18.965 10.430 5.817 1.00 82.94 90 ASN A O 1
ATOM 666 N N . PHE A 1 91 ? -17.827 11.103 7.627 1.00 85.00 91 PHE A N 1
ATOM 667 C CA . PHE A 1 91 ? -16.710 10.172 7.480 1.00 85.00 91 PHE A CA 1
ATOM 668 C C . PHE A 1 91 ? -16.457 9.465 8.813 1.00 85.00 91 PHE A C 1
ATOM 670 O O . PHE A 1 91 ? -15.664 9.904 9.644 1.00 85.00 91 PHE A O 1
ATOM 677 N N . THR A 1 92 ? -17.212 8.391 9.038 1.00 89.81 92 THR A N 1
ATOM 678 C CA . THR A 1 92 ? -17.212 7.630 10.296 1.00 89.81 92 THR A CA 1
ATOM 679 C C . THR A 1 92 ? -16.018 6.676 10.393 1.00 89.81 92 THR A C 1
ATOM 681 O O . THR A 1 92 ? -15.396 6.359 9.380 1.00 89.81 92 THR A O 1
ATOM 684 N N . LEU A 1 93 ? -15.746 6.139 11.592 1.00 89.88 93 LEU A N 1
ATOM 685 C CA . LEU A 1 93 ? -14.731 5.093 11.799 1.00 89.88 93 LEU A CA 1
ATOM 686 C C . LEU A 1 93 ? -14.962 3.893 10.870 1.00 89.88 93 LEU A C 1
ATOM 688 O O . LEU A 1 93 ? -14.040 3.408 10.226 1.00 89.88 93 LEU A O 1
ATOM 692 N N . ASN A 1 94 ? -16.213 3.456 10.748 1.00 89.88 94 ASN A N 1
ATOM 693 C CA . ASN A 1 94 ? -16.582 2.352 9.875 1.00 89.88 94 ASN A CA 1
ATOM 694 C C . ASN A 1 94 ? -16.311 2.662 8.390 1.00 89.88 94 ASN A C 1
ATOM 696 O O . ASN A 1 94 ? -15.791 1.817 7.664 1.00 89.88 94 ASN A O 1
ATOM 700 N N . THR A 1 95 ? -16.638 3.880 7.941 1.00 90.81 95 THR A N 1
ATOM 701 C CA . THR A 1 95 ? -16.341 4.338 6.573 1.00 90.81 95 THR A CA 1
ATOM 702 C C . THR A 1 95 ? -14.834 4.372 6.324 1.00 90.81 95 THR A C 1
ATOM 704 O O . THR A 1 95 ? -14.372 3.849 5.313 1.00 90.81 95 THR A O 1
ATOM 707 N N . MET A 1 96 ? -14.067 4.919 7.269 1.00 93.94 96 MET A N 1
ATOM 708 C CA . MET A 1 96 ? -12.607 4.981 7.210 1.00 93.94 96 MET A CA 1
ATOM 709 C C . MET A 1 96 ? -11.986 3.588 7.095 1.00 93.94 96 MET A C 1
ATOM 711 O O . MET A 1 96 ? -11.229 3.334 6.164 1.00 93.94 96 MET A O 1
ATOM 715 N N . LEU A 1 97 ? -12.332 2.671 8.002 1.00 94.25 97 LEU A N 1
ATOM 716 C CA . LEU A 1 97 ? -11.806 1.304 8.016 1.00 94.25 97 LEU A CA 1
ATOM 717 C C . LEU A 1 97 ? -12.186 0.532 6.741 1.00 94.25 97 LEU A C 1
ATOM 719 O O . LEU A 1 97 ? -11.395 -0.265 6.237 1.00 94.25 97 LEU A O 1
ATOM 723 N N . ARG A 1 98 ? -13.373 0.789 6.178 1.00 93.75 98 ARG A N 1
ATOM 724 C CA . ARG A 1 98 ? -13.779 0.221 4.887 1.00 93.75 98 ARG A CA 1
ATOM 725 C C . ARG A 1 98 ? -12.933 0.761 3.735 1.00 93.75 98 ARG A C 1
ATOM 727 O O . ARG A 1 98 ? -12.410 -0.037 2.966 1.00 93.75 98 ARG A O 1
ATOM 734 N N . HIS A 1 99 ? -12.751 2.078 3.649 1.00 95.44 99 HIS A N 1
ATOM 735 C CA . HIS A 1 99 ? -11.888 2.691 2.635 1.00 95.44 99 HIS A CA 1
ATOM 736 C C . HIS A 1 99 ? -10.436 2.210 2.759 1.00 95.44 99 HIS A C 1
ATOM 738 O O . HIS A 1 99 ? -9.788 1.969 1.744 1.00 95.44 99 HIS A O 1
ATOM 744 N N . MET A 1 100 ? -9.935 2.005 3.983 1.00 97.00 100 MET A N 1
ATOM 745 C CA . MET A 1 100 ? -8.624 1.392 4.217 1.00 97.00 100 MET A CA 1
ATOM 746 C C . MET A 1 100 ? -8.545 0.001 3.573 1.00 97.00 100 MET A C 1
ATOM 748 O O . MET A 1 100 ? -7.639 -0.258 2.787 1.00 97.00 100 MET A O 1
ATOM 752 N N . LEU A 1 101 ? -9.518 -0.880 3.833 1.00 96.00 101 LEU A N 1
ATOM 753 C CA . LEU A 1 101 ? -9.555 -2.218 3.226 1.00 96.00 101 LEU A CA 1
ATOM 754 C C . LEU A 1 101 ? -9.679 -2.185 1.701 1.00 96.00 101 LEU A C 1
ATOM 756 O O . LEU A 1 101 ? -9.001 -2.953 1.021 1.00 96.00 101 LEU A O 1
ATOM 760 N N . GLU A 1 102 ? -10.540 -1.322 1.167 1.00 95.44 102 GLU A N 1
ATOM 761 C CA . GLU A 1 102 ? -10.734 -1.163 -0.277 1.00 95.44 102 GLU A CA 1
ATOM 762 C C . GLU A 1 102 ? -9.447 -0.688 -0.959 1.00 95.44 102 GLU A C 1
ATOM 764 O O . GLU A 1 102 ? -9.051 -1.250 -1.980 1.00 95.44 102 GLU A O 1
ATOM 769 N N . GLY A 1 103 ? -8.749 0.286 -0.372 1.00 97.25 103 GLY A N 1
ATOM 770 C CA . GLY A 1 103 ? -7.482 0.776 -0.905 1.00 97.25 103 GLY A CA 1
ATOM 771 C C . GLY A 1 103 ? -6.362 -0.255 -0.794 1.00 97.25 103 GLY A C 1
ATOM 772 O O . GLY A 1 103 ? -5.647 -0.469 -1.770 1.00 97.25 103 GLY A O 1
ATOM 773 N N . LEU A 1 104 ? -6.234 -0.969 0.327 1.00 97.81 104 LEU A N 1
ATOM 774 C CA . LEU A 1 104 ? -5.260 -2.062 0.451 1.00 97.81 104 LEU A CA 1
ATOM 775 C C . LEU A 1 104 ? -5.513 -3.158 -0.591 1.00 97.81 104 LEU A C 1
ATOM 777 O O . LEU A 1 104 ? -4.580 -3.629 -1.246 1.00 97.81 104 LEU A O 1
ATOM 781 N N . GLN A 1 105 ? -6.776 -3.546 -0.781 1.00 96.50 105 GLN A N 1
ATOM 782 C CA . GLN A 1 105 ? -7.151 -4.550 -1.772 1.00 96.50 105 GLN A CA 1
ATOM 783 C C . GLN A 1 105 ? -6.848 -4.074 -3.196 1.00 96.50 105 GLN A C 1
ATOM 785 O O . GLN A 1 105 ? -6.254 -4.829 -3.965 1.00 96.50 105 GLN A O 1
ATOM 790 N N . LEU A 1 106 ? -7.167 -2.818 -3.518 1.00 96.88 106 LEU A N 1
ATOM 791 C CA . LEU A 1 106 ? -6.841 -2.220 -4.808 1.00 96.88 106 LEU A CA 1
ATOM 792 C C . LEU A 1 106 ? -5.342 -2.320 -5.116 1.00 96.88 106 LEU A C 1
ATOM 794 O O . LEU A 1 106 ? -4.962 -2.792 -6.188 1.00 96.88 106 LEU A O 1
ATOM 798 N N . HIS A 1 107 ? -4.484 -1.892 -4.191 1.00 97.88 107 HIS A N 1
ATOM 799 C CA . HIS A 1 107 ? -3.042 -1.894 -4.432 1.00 97.88 107 HIS A CA 1
ATOM 800 C C . HIS A 1 107 ? -2.487 -3.313 -4.565 1.00 97.88 107 HIS A C 1
ATOM 802 O O . HIS A 1 107 ? -1.649 -3.553 -5.431 1.00 97.88 107 HIS A O 1
ATOM 808 N N . LYS A 1 108 ? -2.987 -4.277 -3.785 1.00 96.81 108 LYS A N 1
ATOM 809 C CA . LYS A 1 108 ? -2.622 -5.694 -3.949 1.00 96.81 108 LYS A CA 1
ATOM 810 C C . LYS A 1 108 ? -2.998 -6.222 -5.330 1.00 96.81 108 LYS A C 1
ATOM 812 O O . LYS A 1 108 ? -2.187 -6.894 -5.967 1.00 96.81 108 LYS A O 1
ATOM 817 N N . ASP A 1 109 ? -4.197 -5.902 -5.807 1.00 95.75 109 ASP A N 1
ATOM 818 C CA . ASP A 1 109 ? -4.640 -6.329 -7.129 1.00 95.75 109 ASP A CA 1
ATOM 819 C C . ASP A 1 109 ? -3.773 -5.683 -8.218 1.00 95.75 109 ASP A C 1
ATOM 821 O O . ASP A 1 109 ? -3.292 -6.384 -9.110 1.00 95.75 109 ASP A O 1
ATOM 825 N N . LEU A 1 110 ? -3.477 -4.385 -8.115 1.00 96.50 110 LEU A N 1
ATOM 826 C CA . LEU A 1 110 ? -2.582 -3.679 -9.037 1.00 96.50 110 LEU A CA 1
ATOM 827 C C . LEU A 1 110 ? -1.169 -4.278 -9.060 1.00 96.50 110 LEU A C 1
ATOM 829 O O . LEU A 1 110 ? -0.638 -4.552 -10.140 1.00 96.50 110 LEU A O 1
ATOM 833 N N . LEU A 1 111 ? -0.580 -4.539 -7.890 1.00 96.69 111 LEU A N 1
ATOM 834 C CA . LEU A 1 111 ? 0.728 -5.187 -7.774 1.00 96.69 111 LEU A CA 1
ATOM 835 C C . LEU A 1 111 ? 0.706 -6.589 -8.394 1.00 96.69 111 LEU A C 1
ATOM 837 O O . LEU A 1 111 ? 1.624 -6.937 -9.134 1.00 96.69 111 LEU A O 1
ATOM 841 N N . SER A 1 112 ? -0.363 -7.363 -8.188 1.00 94.88 112 SER A N 1
ATOM 842 C CA . SER A 1 112 ? -0.498 -8.701 -8.778 1.00 94.88 112 SER A CA 1
ATOM 843 C C . SER A 1 112 ? -0.545 -8.689 -10.313 1.00 94.88 112 SER A C 1
ATOM 845 O O . SER A 1 112 ? -0.058 -9.629 -10.939 1.00 94.88 112 SER A O 1
ATOM 847 N N . HIS A 1 113 ? -1.059 -7.618 -10.931 1.00 93.94 113 HIS A N 1
ATOM 848 C CA . HIS A 1 113 ? -1.103 -7.474 -12.391 1.00 93.94 113 HIS A CA 1
ATOM 849 C C . HIS A 1 113 ? 0.267 -7.154 -12.996 1.00 93.94 113 HIS A C 1
ATOM 851 O O . HIS A 1 113 ? 0.584 -7.620 -14.093 1.00 93.94 113 HIS A O 1
ATOM 857 N N . VAL A 1 114 ? 1.090 -6.360 -12.306 1.00 94.44 114 VAL A N 1
ATOM 858 C CA . VAL A 1 11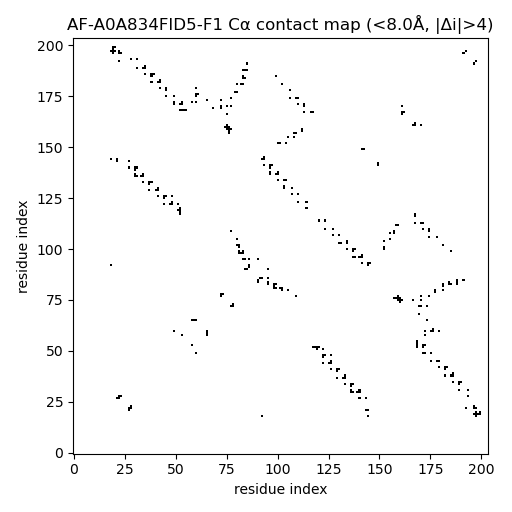4 ? 2.425 -5.985 -12.801 1.00 94.44 114 VAL A CA 1
ATOM 859 C C . VAL A 1 114 ? 3.492 -7.017 -12.440 1.00 94.44 114 VAL A C 1
ATOM 861 O O . VAL A 1 114 ? 4.416 -7.222 -13.226 1.00 94.44 114 VAL A O 1
ATOM 864 N N . LEU A 1 115 ? 3.344 -7.721 -11.311 1.00 94.81 115 LEU A N 1
ATOM 865 C CA . LEU A 1 115 ? 4.331 -8.660 -10.764 1.00 94.81 115 LEU A CA 1
ATOM 866 C C . LEU A 1 115 ? 4.852 -9.706 -11.772 1.00 94.81 115 LEU A C 1
ATOM 868 O O . LEU A 1 115 ? 6.066 -9.912 -11.821 1.00 94.81 115 LEU A O 1
ATOM 872 N N . PRO A 1 116 ? 4.022 -10.354 -12.619 1.00 94.88 116 PRO A N 1
ATOM 873 C CA . PRO A 1 116 ? 4.512 -11.337 -13.587 1.00 94.88 116 PRO A CA 1
ATOM 874 C C . PRO A 1 116 ? 5.504 -10.756 -14.599 1.00 94.88 116 PRO A C 1
ATOM 876 O O . PRO A 1 116 ? 6.320 -11.505 -15.134 1.00 94.88 116 PRO A O 1
ATOM 879 N N . ARG A 1 117 ? 5.439 -9.440 -14.833 1.00 94.44 117 ARG A N 1
ATOM 880 C CA . ARG A 1 117 ? 6.200 -8.704 -15.850 1.00 94.44 117 ARG A CA 1
ATOM 881 C C . ARG A 1 117 ? 7.441 -8.004 -15.304 1.00 94.44 117 ARG A C 1
ATOM 883 O O . ARG A 1 117 ? 8.172 -7.405 -16.088 1.00 94.44 117 ARG A O 1
ATOM 890 N N . LEU A 1 118 ? 7.660 -8.048 -13.992 1.00 93.94 118 LEU A N 1
ATOM 891 C CA . LEU A 1 118 ? 8.857 -7.499 -13.365 1.00 93.94 118 LEU A CA 1
ATOM 892 C C . LEU A 1 118 ? 10.019 -8.488 -13.479 1.00 93.94 118 LEU A C 1
ATOM 894 O O . LEU A 1 118 ? 9.826 -9.700 -13.370 1.00 93.94 118 LEU A O 1
ATOM 898 N N . GLU A 1 119 ? 11.225 -7.962 -13.675 1.00 90.94 119 GLU A N 1
ATOM 899 C CA . GLU A 1 119 ? 12.459 -8.758 -13.668 1.00 90.94 119 GLU A CA 1
ATOM 900 C C . GLU A 1 119 ? 12.844 -9.167 -12.240 1.00 90.94 119 GLU A C 1
ATOM 902 O O . GLU A 1 119 ? 13.178 -10.324 -11.998 1.00 90.94 119 GLU A O 1
ATOM 907 N N . VAL A 1 120 ? 12.722 -8.231 -11.294 1.00 92.19 120 VAL A N 1
ATOM 908 C CA . VAL A 1 120 ? 12.960 -8.420 -9.856 1.00 92.19 120 VAL A CA 1
ATOM 909 C C . VAL A 1 120 ? 11.612 -8.393 -9.140 1.00 92.19 120 VAL A C 1
ATOM 911 O O . VAL A 1 120 ? 10.801 -7.502 -9.392 1.00 92.19 120 VAL A O 1
ATOM 914 N N . LYS A 1 121 ? 11.335 -9.379 -8.281 1.00 94.56 121 LYS A N 1
ATOM 915 C CA . LYS A 1 121 ? 9.979 -9.615 -7.735 1.00 94.56 121 LYS A CA 1
ATOM 916 C C . LYS A 1 121 ? 9.933 -9.662 -6.217 1.00 94.56 121 LYS A C 1
ATOM 918 O O . LYS A 1 121 ? 8.880 -9.420 -5.637 1.00 94.56 121 LYS A O 1
ATOM 923 N N . GLU A 1 122 ? 11.057 -9.954 -5.581 1.00 95.12 122 GLU A N 1
ATOM 924 C CA . GLU A 1 122 ? 11.184 -10.294 -4.165 1.00 95.12 122 GLU A CA 1
ATOM 925 C C . GLU A 1 122 ? 10.605 -9.188 -3.277 1.00 95.12 122 GLU A C 1
ATOM 927 O O . GLU A 1 122 ? 9.684 -9.431 -2.506 1.00 95.12 122 GLU A O 1
ATOM 932 N N . HIS A 1 123 ? 11.034 -7.941 -3.484 1.00 95.50 123 HIS A N 1
ATOM 933 C CA . HIS A 1 123 ? 10.558 -6.800 -2.698 1.00 95.50 123 HIS A CA 1
ATOM 934 C C . HIS A 1 123 ? 9.067 -6.501 -2.907 1.00 95.50 123 HIS A C 1
ATOM 936 O O . HIS A 1 123 ? 8.406 -5.999 -2.003 1.00 95.50 123 HIS A O 1
ATOM 942 N N . VAL A 1 124 ? 8.520 -6.797 -4.091 1.00 96.88 124 VAL A N 1
ATOM 943 C CA . VAL A 1 124 ? 7.089 -6.606 -4.373 1.00 96.88 124 VAL A CA 1
ATOM 944 C C . VAL A 1 124 ? 6.257 -7.725 -3.747 1.00 96.88 124 VAL A C 1
ATOM 946 O O . VAL A 1 124 ? 5.150 -7.471 -3.272 1.00 96.88 124 VAL A O 1
ATOM 949 N N . ILE A 1 125 ? 6.788 -8.949 -3.702 1.00 96.75 125 ILE A N 1
ATOM 950 C CA . ILE A 1 125 ? 6.177 -10.075 -2.988 1.00 96.75 125 ILE A CA 1
ATOM 951 C C . ILE A 1 125 ? 6.129 -9.771 -1.489 1.00 96.75 125 ILE A C 1
ATOM 953 O O . ILE A 1 125 ? 5.056 -9.861 -0.894 1.00 96.75 125 ILE A O 1
ATOM 957 N N . ASP A 1 126 ? 7.245 -9.334 -0.906 1.00 96.19 126 ASP A N 1
ATOM 958 C CA . ASP A 1 126 ? 7.321 -8.967 0.511 1.00 96.19 126 ASP A CA 1
ATOM 959 C C . ASP A 1 126 ? 6.374 -7.809 0.845 1.00 96.19 126 ASP A C 1
ATOM 961 O O . ASP A 1 126 ? 5.595 -7.899 1.793 1.00 96.19 126 ASP A O 1
ATOM 965 N N . LEU A 1 127 ? 6.341 -6.770 0.003 1.00 97.69 127 LEU A N 1
ATOM 966 C CA . LEU A 1 127 ? 5.376 -5.675 0.121 1.00 97.69 127 LEU A CA 1
ATOM 967 C C . LEU A 1 127 ? 3.926 -6.184 0.067 1.00 97.69 127 LEU A C 1
ATOM 969 O O . LEU A 1 127 ? 3.083 -5.747 0.844 1.00 97.69 127 LEU A O 1
ATOM 973 N N . THR A 1 128 ? 3.621 -7.132 -0.821 1.00 97.12 128 THR A N 1
ATOM 974 C CA . THR A 1 128 ? 2.274 -7.716 -0.930 1.00 97.12 128 THR A CA 1
ATOM 975 C C . THR A 1 128 ? 1.906 -8.535 0.311 1.00 97.12 128 THR A C 1
ATOM 977 O O . THR A 1 128 ? 0.739 -8.543 0.714 1.00 97.12 128 THR A O 1
ATOM 980 N N . HIS A 1 129 ? 2.866 -9.213 0.946 1.00 97.50 129 HIS A N 1
ATOM 981 C CA . HIS A 1 129 ? 2.651 -9.872 2.237 1.00 97.50 129 HIS A CA 1
ATOM 982 C C . HIS A 1 129 ? 2.368 -8.854 3.344 1.00 97.50 129 HIS A C 1
ATOM 984 O O . HIS A 1 129 ? 1.366 -9.000 4.042 1.00 97.50 129 HIS A O 1
ATOM 990 N N . ASP A 1 130 ? 3.153 -7.780 3.428 1.00 97.81 130 ASP A N 1
ATOM 991 C CA . ASP A 1 130 ? 2.932 -6.717 4.412 1.00 97.81 130 ASP A CA 1
ATOM 992 C C . ASP A 1 130 ? 1.532 -6.081 4.260 1.00 97.81 130 ASP A C 1
ATOM 994 O O . ASP A 1 130 ? 0.819 -5.888 5.247 1.00 97.81 130 ASP A O 1
ATOM 998 N N . LEU A 1 131 ? 1.079 -5.840 3.021 1.00 98.19 131 LEU A N 1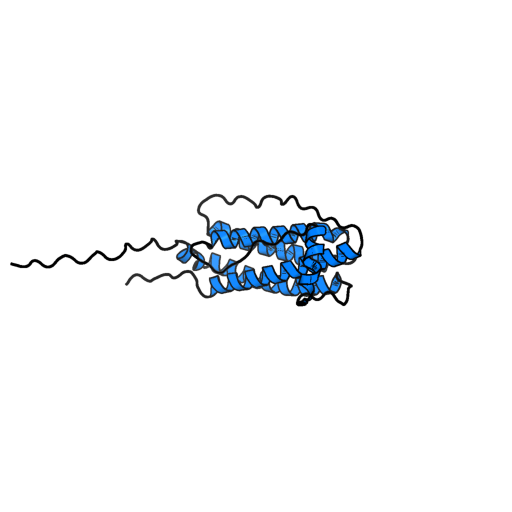
ATOM 999 C CA . LEU A 1 131 ? -0.276 -5.342 2.733 1.00 98.19 131 LEU A CA 1
ATOM 1000 C C . LEU A 1 131 ? -1.377 -6.333 3.147 1.00 98.19 131 LEU A C 1
ATOM 1002 O O . LEU A 1 131 ? -2.467 -5.921 3.559 1.00 98.19 131 LEU A O 1
ATOM 1006 N N . ASN A 1 132 ? -1.132 -7.643 3.028 1.00 97.44 132 ASN A N 1
ATOM 1007 C CA . ASN A 1 132 ? -2.066 -8.669 3.497 1.00 97.44 132 ASN A CA 1
ATOM 1008 C C . ASN A 1 132 ? -2.178 -8.663 5.023 1.00 97.44 132 ASN A C 1
ATOM 1010 O O . ASN A 1 132 ? -3.297 -8.684 5.541 1.00 97.44 132 ASN A O 1
ATOM 1014 N N . ASP A 1 133 ? -1.051 -8.587 5.724 1.00 97.81 133 ASP A N 1
ATOM 1015 C CA . ASP A 1 133 ? -1.021 -8.543 7.185 1.00 97.81 133 ASP A CA 1
ATOM 1016 C C . ASP A 1 133 ? -1.741 -7.296 7.708 1.00 97.81 133 ASP A C 1
ATOM 1018 O O . ASP A 1 133 ? -2.596 -7.398 8.595 1.00 97.81 133 ASP A O 1
ATOM 1022 N N . LEU A 1 134 ? -1.502 -6.132 7.092 1.00 98.25 134 LEU A N 1
ATOM 1023 C CA . LEU A 1 134 ? -2.221 -4.905 7.436 1.00 98.25 134 LEU A CA 1
ATOM 1024 C C . LEU A 1 134 ? -3.725 -5.041 7.161 1.00 98.25 134 LEU A C 1
ATOM 1026 O O . LEU A 1 134 ? -4.537 -4.723 8.030 1.00 98.25 134 LEU A O 1
ATOM 1030 N N . SER A 1 135 ? -4.119 -5.603 6.012 1.00 97.38 135 SER A N 1
ATOM 1031 C CA . SER A 1 135 ? -5.536 -5.855 5.691 1.00 97.38 135 SER A CA 1
ATOM 1032 C C . SER A 1 135 ? -6.225 -6.707 6.762 1.00 97.38 135 SER A C 1
ATOM 1034 O O . SER A 1 135 ? -7.377 -6.453 7.118 1.00 97.38 135 SER A O 1
ATOM 1036 N N . VAL A 1 136 ? -5.529 -7.712 7.303 1.00 96.69 136 VAL A N 1
ATOM 1037 C CA . VAL A 1 136 ? -6.046 -8.552 8.390 1.00 96.69 136 VAL A CA 1
ATOM 1038 C C . VAL A 1 136 ? -6.267 -7.731 9.660 1.00 96.69 136 VAL A C 1
ATOM 1040 O O . VAL A 1 136 ? -7.312 -7.892 10.295 1.00 96.69 136 VAL A O 1
ATOM 1043 N N . GLN A 1 137 ? -5.343 -6.841 10.024 1.00 96.81 137 GLN A N 1
ATOM 1044 C CA . GLN A 1 137 ? -5.497 -5.987 11.206 1.00 96.81 137 GLN A CA 1
ATOM 1045 C C . GLN A 1 137 ? -6.645 -4.977 11.046 1.00 96.81 137 GLN A C 1
ATOM 1047 O O . GLN A 1 137 ? -7.515 -4.901 11.918 1.00 96.81 137 GLN A O 1
ATOM 1052 N N . ILE A 1 138 ? -6.743 -4.292 9.900 1.00 96.06 138 ILE A N 1
ATOM 1053 C CA . ILE A 1 138 ? -7.860 -3.373 9.621 1.00 96.06 138 ILE A CA 1
ATOM 1054 C C . ILE A 1 138 ? -9.203 -4.118 9.656 1.00 96.06 138 ILE A C 1
ATOM 1056 O O . ILE A 1 138 ? -10.176 -3.632 10.233 1.00 96.06 138 ILE A O 1
ATOM 1060 N N . LEU A 1 139 ? -9.265 -5.334 9.106 1.00 94.75 139 LEU A N 1
ATOM 1061 C CA . LEU A 1 139 ? -10.476 -6.155 9.136 1.00 94.75 139 LEU A CA 1
ATOM 1062 C C . LEU A 1 139 ? -10.882 -6.538 10.565 1.00 94.75 139 LEU A C 1
ATOM 1064 O O . LEU A 1 139 ? -12.077 -6.593 10.860 1.00 94.75 139 LEU A O 1
ATOM 1068 N N . LYS A 1 140 ? -9.922 -6.806 11.459 1.00 93.88 140 LYS A N 1
ATOM 1069 C CA . LYS A 1 140 ? -10.223 -7.041 12.879 1.00 93.88 140 LYS A CA 1
ATOM 1070 C C . LYS A 1 140 ? -10.811 -5.787 13.528 1.00 93.88 140 LYS A C 1
ATOM 1072 O O . LYS A 1 140 ? -11.853 -5.906 14.166 1.00 93.88 140 LYS A O 1
ATOM 1077 N N . MET A 1 141 ? -10.224 -4.604 13.315 1.00 92.94 141 MET A N 1
ATOM 1078 C CA . MET A 1 141 ? -10.795 -3.340 13.816 1.00 92.94 141 MET A CA 1
ATOM 1079 C C . MET A 1 141 ? -12.209 -3.109 13.282 1.00 92.94 141 MET A C 1
ATOM 1081 O O . MET A 1 141 ? -13.108 -2.757 14.043 1.00 92.94 141 MET A O 1
ATOM 1085 N N . LEU A 1 142 ? -12.441 -3.381 11.994 1.00 90.88 142 LEU A N 1
ATOM 1086 C CA . LEU A 1 142 ? -13.759 -3.232 11.383 1.00 90.88 142 LEU A CA 1
ATOM 1087 C C . LEU A 1 142 ? -14.793 -4.152 12.040 1.00 90.88 142 LEU A C 1
ATOM 1089 O O . LEU A 1 142 ? -15.886 -3.699 12.369 1.00 90.88 142 LEU A O 1
ATOM 1093 N N . LYS A 1 143 ? -14.437 -5.418 12.286 1.00 90.00 143 LYS A N 1
ATOM 1094 C CA . LYS A 1 143 ? -15.297 -6.392 12.980 1.00 90.00 143 LYS A CA 1
ATOM 1095 C C . LYS A 1 143 ? -15.603 -5.989 14.418 1.00 90.00 143 LYS A C 1
ATOM 1097 O O . LYS A 1 143 ? -16.712 -6.225 14.870 1.00 90.00 143 LYS A O 1
ATOM 1102 N N . LEU A 1 144 ? -14.644 -5.387 15.118 1.00 88.62 144 LEU A N 1
ATOM 1103 C CA . LEU A 1 144 ? -14.876 -4.835 16.453 1.00 88.62 144 LEU A CA 1
ATOM 1104 C C . LEU A 1 144 ? -15.827 -3.627 16.403 1.00 88.62 144 LEU A C 1
ATOM 1106 O O . LEU A 1 144 ? -16.606 -3.430 17.328 1.00 88.62 144 LEU A O 1
ATOM 1110 N N . SER A 1 145 ? -15.796 -2.848 15.315 1.00 81.69 145 SER A N 1
ATOM 1111 C CA . SER A 1 145 ? -16.640 -1.655 15.130 1.00 81.69 145 SER A CA 1
ATOM 1112 C C . SER A 1 145 ? -18.058 -1.902 14.624 1.00 81.69 145 SER A C 1
ATOM 1114 O O . SER A 1 145 ? -18.887 -0.998 14.699 1.00 81.69 145 SER A O 1
ATOM 1116 N N . GLN A 1 146 ? -18.363 -3.096 14.114 1.00 78.31 146 GLN A N 1
ATOM 1117 C CA . GLN A 1 146 ? -19.678 -3.423 13.563 1.00 78.31 146 GLN A CA 1
ATOM 1118 C C . GLN A 1 146 ? -20.419 -4.417 14.463 1.00 78.31 146 GLN A C 1
ATOM 1120 O O . GLN A 1 146 ? -19.889 -5.469 14.807 1.00 78.31 146 GLN A O 1
ATOM 1125 N N . LYS A 1 147 ? -21.690 -4.125 14.775 1.00 58.09 147 LYS A N 1
ATOM 1126 C CA . LYS A 1 147 ? -22.615 -5.082 15.413 1.00 58.09 147 LYS A CA 1
ATOM 1127 C C . LYS A 1 147 ? -23.175 -6.130 14.434 1.00 58.09 147 LYS A C 1
ATOM 1129 O O . LYS A 1 147 ? -23.723 -7.126 14.894 1.00 58.09 147 LYS A O 1
ATOM 1134 N N . GLU A 1 148 ? -23.029 -5.958 13.113 1.00 46.34 148 GLU A N 1
ATOM 1135 C CA . GLU A 1 148 ? -23.637 -6.857 12.120 1.00 46.34 148 GLU A CA 1
ATOM 1136 C C . GLU A 1 148 ? -22.773 -7.056 10.858 1.00 46.34 148 GLU A C 1
ATOM 1138 O O . GLU A 1 148 ? -22.209 -6.109 10.323 1.00 46.34 148 GLU A O 1
ATOM 1143 N N . GLY A 1 149 ? -22.676 -8.324 10.431 1.00 51.91 149 GLY A N 1
ATOM 1144 C CA . GLY A 1 149 ? -22.051 -8.901 9.226 1.00 51.91 149 GLY A CA 1
ATOM 1145 C C . GLY A 1 149 ? -21.136 -8.048 8.331 1.00 51.91 149 GLY A C 1
ATOM 1146 O O . GLY A 1 149 ? -21.606 -7.319 7.463 1.00 51.91 149 GLY A O 1
ATOM 1147 N N . VAL A 1 150 ? -19.822 -8.302 8.392 1.00 55.69 150 VAL A N 1
ATOM 1148 C CA . VAL A 1 150 ? -18.855 -7.778 7.410 1.00 55.69 150 VAL A CA 1
ATOM 1149 C C . VAL A 1 150 ? -18.997 -8.508 6.070 1.00 55.69 150 VAL A C 1
ATOM 1151 O O . VAL A 1 150 ? -18.654 -9.688 5.957 1.00 55.69 150 VAL A O 1
ATOM 1154 N N . SER A 1 151 ? -19.418 -7.799 5.023 1.00 57.50 151 SER A N 1
ATOM 1155 C CA . SER A 1 151 ? -19.246 -8.262 3.644 1.00 57.50 151 SER A CA 1
ATOM 1156 C C . SER A 1 151 ? -17.780 -8.112 3.231 1.00 57.50 151 SER A C 1
ATOM 1158 O O . SER A 1 151 ? -17.201 -7.030 3.347 1.00 57.50 151 SER A O 1
ATOM 1160 N N . LYS A 1 152 ? -17.174 -9.199 2.744 1.00 55.59 152 LYS A N 1
ATOM 1161 C CA . LYS A 1 152 ? -15.824 -9.186 2.164 1.00 55.59 152 LYS A CA 1
ATOM 1162 C C . LYS A 1 152 ? -15.776 -8.187 0.989 1.00 55.59 152 LYS A C 1
ATOM 1164 O O . LYS A 1 152 ? -16.752 -8.141 0.240 1.00 55.59 152 LYS A O 1
ATOM 1169 N N . PRO A 1 153 ? -14.683 -7.422 0.806 1.00 56.53 153 PRO A N 1
ATOM 1170 C CA . PRO A 1 153 ? -14.537 -6.538 -0.347 1.00 56.53 153 PRO A CA 1
ATOM 1171 C C . PRO A 1 153 ? -14.747 -7.303 -1.659 1.00 56.53 153 PRO A C 1
ATOM 1173 O O . PRO A 1 153 ? -14.225 -8.408 -1.844 1.00 56.53 153 PRO A O 1
ATOM 1176 N N . THR A 1 154 ? -15.562 -6.722 -2.537 1.00 52.59 154 THR A N 1
ATOM 1177 C CA . THR A 1 154 ? -15.884 -7.264 -3.859 1.00 52.59 154 THR A CA 1
ATOM 1178 C C . THR A 1 154 ? -14.629 -7.243 -4.733 1.00 52.59 154 THR A C 1
ATOM 1180 O O . THR A 1 154 ? -13.921 -6.237 -4.720 1.00 52.59 154 THR A O 1
ATOM 1183 N N . PRO A 1 155 ? -14.336 -8.308 -5.504 1.00 56.19 155 PRO A N 1
ATOM 1184 C CA . PRO A 1 155 ? -13.231 -8.292 -6.454 1.00 56.19 155 PRO A CA 1
ATOM 1185 C C . PRO A 1 155 ? -13.405 -7.142 -7.443 1.00 56.19 155 PRO A C 1
ATOM 1187 O O . PRO A 1 155 ? -14.428 -7.051 -8.127 1.00 56.19 155 PRO A O 1
ATOM 1190 N N . THR A 1 156 ? -12.413 -6.264 -7.517 1.00 59.81 156 THR A N 1
ATOM 1191 C CA . THR A 1 156 ? -12.415 -5.177 -8.490 1.00 59.81 156 THR A CA 1
ATOM 1192 C C . THR A 1 156 ? -12.112 -5.783 -9.860 1.00 59.81 156 THR A C 1
ATOM 1194 O O . THR A 1 156 ? -11.106 -6.471 -10.022 1.00 59.81 156 THR A O 1
ATOM 1197 N N . GLY A 1 157 ? -12.981 -5.561 -10.850 1.00 63.94 157 GLY A N 1
ATOM 1198 C CA . GLY A 1 157 ? -12.751 -5.961 -12.243 1.00 63.94 157 GLY A CA 1
ATOM 1199 C C . GLY A 1 157 ? -11.641 -5.124 -12.879 1.00 63.94 157 GLY A C 1
ATOM 1200 O O . GLY A 1 157 ? -11.917 -4.260 -13.705 1.00 63.94 157 GLY A O 1
ATOM 1201 N N . LEU A 1 158 ? -10.402 -5.332 -12.432 1.00 81.69 158 LEU A N 1
ATOM 1202 C CA . LEU A 1 158 ? -9.221 -4.587 -12.853 1.00 81.69 158 LEU A CA 1
ATOM 1203 C C . LEU A 1 158 ? -8.626 -5.208 -14.111 1.00 81.69 158 LEU A C 1
ATOM 1205 O O . LEU A 1 158 ? -8.562 -6.424 -14.267 1.00 81.69 158 LEU A O 1
ATOM 1209 N N . THR A 1 159 ? -8.190 -4.359 -15.033 1.00 85.25 159 THR A N 1
ATOM 1210 C CA . THR A 1 159 ? -7.431 -4.761 -16.216 1.00 85.25 159 THR A CA 1
ATOM 1211 C C . THR A 1 159 ? -6.470 -3.631 -16.542 1.00 85.25 159 THR A C 1
ATOM 1213 O O . THR A 1 159 ? -6.904 -2.493 -16.696 1.00 85.25 159 THR A O 1
ATOM 1216 N N . LEU A 1 160 ? -5.174 -3.940 -16.620 1.00 89.50 160 LEU A N 1
ATOM 1217 C CA . LEU A 1 160 ? -4.142 -2.970 -16.982 1.00 89.50 160 LEU A CA 1
ATOM 1218 C C . LEU A 1 160 ? -3.701 -3.184 -18.435 1.00 89.50 160 LEU A C 1
ATOM 1220 O O . LEU A 1 160 ? -3.277 -4.286 -18.794 1.00 89.50 160 LEU A O 1
ATOM 1224 N N . ASP A 1 161 ? -3.756 -2.134 -19.257 1.00 90.31 161 ASP A N 1
ATOM 1225 C CA . ASP A 1 161 ? -3.230 -2.153 -20.627 1.00 90.31 161 ASP A CA 1
ATOM 1226 C C . ASP A 1 161 ? -1.716 -1.908 -20.619 1.00 90.31 161 ASP A C 1
ATOM 1228 O O . ASP A 1 161 ? -1.222 -0.780 -20.660 1.00 90.31 161 ASP A O 1
ATOM 1232 N N . LEU A 1 162 ? -0.958 -2.997 -20.512 1.00 89.62 162 LEU A N 1
ATOM 1233 C CA . LEU A 1 162 ? 0.499 -2.978 -20.431 1.00 89.62 162 LEU A CA 1
ATOM 1234 C C . LEU A 1 162 ? 1.093 -3.434 -21.774 1.00 89.62 162 LEU A C 1
ATOM 1236 O O . LEU A 1 162 ? 1.323 -4.622 -22.005 1.00 89.62 162 LEU A O 1
ATOM 1240 N N . ARG A 1 163 ? 1.353 -2.506 -22.693 1.00 87.75 163 ARG A N 1
ATOM 1241 C CA . ARG A 1 163 ? 1.728 -2.847 -24.083 1.00 87.75 163 ARG A CA 1
ATOM 1242 C C . ARG A 1 163 ? 3.210 -3.190 -24.257 1.00 87.75 163 ARG A C 1
ATOM 1244 O O . ARG A 1 163 ? 3.542 -4.033 -25.085 1.00 87.75 163 ARG A O 1
ATOM 1251 N N . GLY A 1 164 ? 4.086 -2.623 -23.430 1.00 89.38 164 GLY A N 1
ATOM 1252 C CA . GLY A 1 164 ? 5.532 -2.831 -23.483 1.00 89.38 164 GLY A CA 1
ATOM 1253 C C . GLY A 1 164 ? 6.203 -2.754 -22.112 1.00 89.38 164 GLY A C 1
ATOM 1254 O O . GLY A 1 164 ? 5.548 -2.796 -21.069 1.00 89.38 164 GLY A O 1
ATOM 1255 N N . SER A 1 165 ? 7.537 -2.713 -22.105 1.00 90.44 165 SER A N 1
ATOM 1256 C CA . SER A 1 165 ? 8.345 -2.613 -20.880 1.00 90.44 165 SER A CA 1
ATOM 1257 C C . SER A 1 165 ? 8.278 -1.221 -20.250 1.00 90.44 165 SER A C 1
ATOM 1259 O O . SER A 1 165 ? 8.291 -1.107 -19.026 1.00 90.44 165 SER A O 1
ATOM 1261 N N . TYR A 1 166 ? 8.143 -0.169 -21.062 1.00 91.69 166 TYR A N 1
ATOM 1262 C CA . TYR A 1 166 ? 7.979 1.196 -20.570 1.00 91.69 166 TYR A CA 1
ATOM 1263 C C . TYR A 1 166 ? 6.666 1.361 -19.797 1.00 91.69 166 TYR A C 1
ATOM 1265 O O . TYR A 1 166 ? 6.676 1.883 -18.687 1.00 91.69 166 TYR A O 1
ATOM 1273 N N . GLU A 1 167 ? 5.550 0.846 -20.316 1.00 93.00 167 GLU A N 1
ATOM 1274 C CA . GLU A 1 167 ? 4.255 0.887 -19.629 1.00 93.00 167 GLU A CA 1
ATOM 1275 C C . GLU A 1 167 ? 4.286 0.095 -18.321 1.00 93.00 167 GLU A C 1
ATOM 1277 O O . GLU A 1 167 ? 3.680 0.521 -17.345 1.00 93.00 167 GLU A O 1
ATOM 1282 N N . VAL A 1 168 ? 5.035 -1.012 -18.260 1.00 94.50 168 VAL A N 1
ATOM 1283 C CA . VAL A 1 168 ? 5.254 -1.752 -17.004 1.00 94.50 168 VAL A CA 1
ATOM 1284 C C . VAL A 1 168 ? 6.017 -0.899 -15.996 1.00 94.50 168 VAL A C 1
ATOM 1286 O O . VAL A 1 168 ? 5.586 -0.816 -14.850 1.00 94.50 168 VAL A O 1
ATOM 1289 N N . GLN A 1 169 ? 7.104 -0.241 -16.415 1.00 94.81 169 GLN A N 1
ATOM 1290 C CA . GLN A 1 169 ? 7.904 0.657 -15.570 1.00 94.81 169 GLN A CA 1
ATOM 1291 C C . GLN A 1 169 ? 7.076 1.843 -15.055 1.00 94.81 169 GLN A C 1
ATOM 1293 O O . GLN A 1 169 ? 7.148 2.188 -13.875 1.00 94.81 169 GLN A O 1
ATOM 1298 N N . VAL A 1 170 ? 6.250 2.441 -15.916 1.00 94.62 170 VAL A N 1
ATOM 1299 C CA . VAL A 1 170 ? 5.308 3.500 -15.533 1.00 94.62 170 VAL A CA 1
ATOM 1300 C C . VAL A 1 170 ? 4.274 2.965 -14.549 1.00 94.62 170 VAL A C 1
ATOM 1302 O O . VAL A 1 170 ? 4.032 3.599 -13.524 1.00 94.62 170 VAL A O 1
ATOM 1305 N N . ALA A 1 171 ? 3.679 1.805 -14.829 1.00 96.31 171 ALA A N 1
ATOM 1306 C CA . ALA A 1 171 ? 2.638 1.234 -13.990 1.00 96.31 171 ALA A CA 1
ATOM 1307 C C . ALA A 1 171 ? 3.157 0.930 -12.586 1.00 96.31 171 ALA A C 1
ATOM 1309 O O . ALA A 1 171 ? 2.588 1.434 -11.621 1.00 96.31 171 ALA A O 1
ATOM 1310 N N . ILE A 1 172 ? 4.262 0.187 -12.450 1.00 96.94 172 ILE A N 1
ATOM 1311 C CA . ILE A 1 172 ? 4.830 -0.106 -11.127 1.00 96.94 172 ILE A CA 1
ATOM 1312 C C . ILE A 1 172 ? 5.233 1.180 -10.398 1.00 96.94 172 ILE A C 1
ATOM 1314 O O . ILE A 1 172 ? 4.952 1.315 -9.210 1.00 96.94 172 ILE A O 1
ATOM 1318 N N . HIS A 1 173 ? 5.809 2.164 -11.098 1.00 97.50 173 HIS A N 1
ATOM 1319 C CA . HIS A 1 173 ? 6.145 3.445 -10.486 1.00 97.50 173 HIS A CA 1
ATOM 1320 C C . HIS A 1 173 ? 4.906 4.155 -9.924 1.00 97.50 173 HIS A C 1
ATOM 1322 O O . HIS A 1 173 ? 4.915 4.550 -8.759 1.00 97.50 173 HIS A O 1
ATOM 1328 N N . LEU A 1 174 ? 3.837 4.285 -10.712 1.00 97.06 174 LEU A N 1
ATOM 1329 C CA . LEU A 1 174 ? 2.626 5.002 -10.304 1.00 97.06 174 LEU A CA 1
ATOM 1330 C C . LEU A 1 174 ? 1.809 4.251 -9.253 1.00 97.06 174 LEU A C 1
ATOM 1332 O O . LEU A 1 174 ? 1.244 4.895 -8.371 1.00 97.06 174 LEU A O 1
ATOM 1336 N N . ILE A 1 175 ? 1.792 2.916 -9.291 1.00 97.44 175 ILE A N 1
ATOM 1337 C CA . ILE A 1 175 ? 1.193 2.0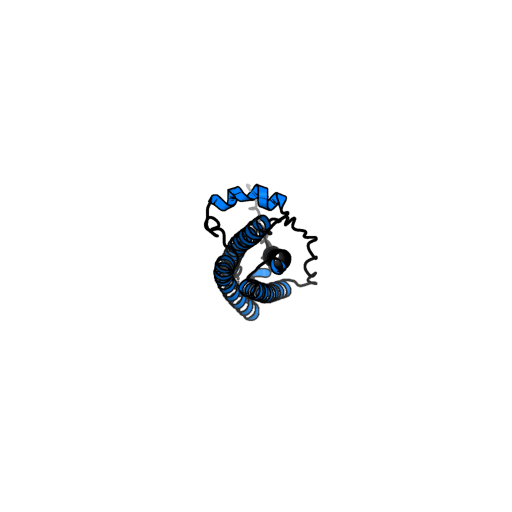93 -8.232 1.00 97.44 175 ILE A CA 1
ATOM 1338 C C . ILE A 1 175 ? 1.909 2.356 -6.904 1.00 97.44 175 ILE A C 1
ATOM 1340 O O . ILE A 1 175 ? 1.250 2.591 -5.896 1.00 97.44 175 ILE A O 1
ATOM 1344 N N . LEU A 1 176 ? 3.247 2.378 -6.897 1.00 98.00 176 LEU A N 1
ATOM 1345 C CA . LEU A 1 176 ? 4.029 2.638 -5.684 1.00 98.00 176 LEU A CA 1
ATOM 1346 C C . LEU A 1 176 ? 3.899 4.089 -5.190 1.00 98.00 176 LEU A C 1
ATOM 1348 O O . LEU A 1 176 ? 3.878 4.311 -3.9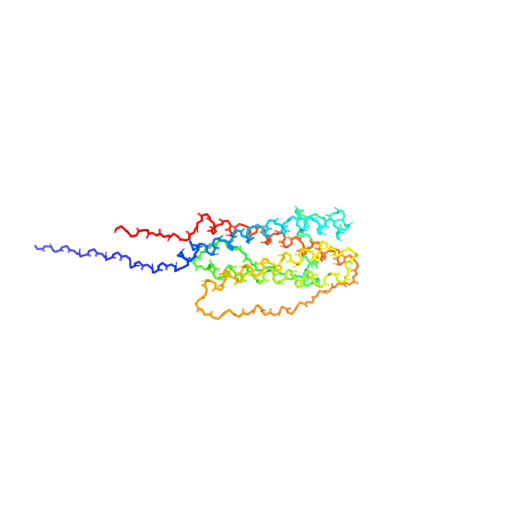82 1.00 98.00 176 LEU A O 1
ATOM 1352 N N . VAL A 1 177 ? 3.767 5.069 -6.093 1.00 97.44 177 VAL A N 1
ATOM 1353 C CA . VAL A 1 177 ? 3.462 6.470 -5.734 1.00 97.44 177 VAL A CA 1
ATOM 1354 C C . VAL A 1 177 ? 2.086 6.576 -5.076 1.00 97.44 177 VAL A C 1
ATOM 1356 O O . VAL A 1 177 ? 1.956 7.194 -4.021 1.00 97.44 177 VAL A O 1
ATOM 1359 N N . GLN A 1 178 ? 1.061 5.964 -5.679 1.0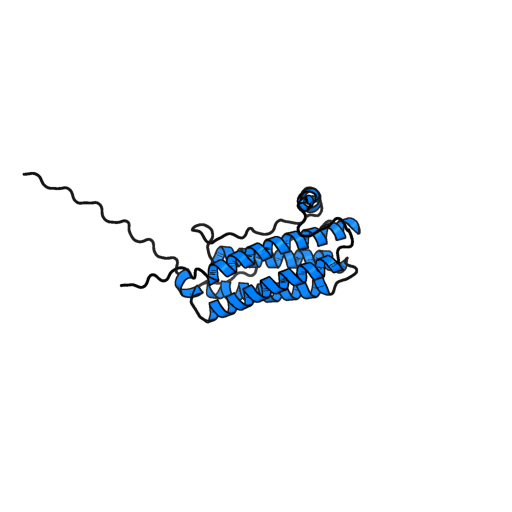0 97.25 178 GLN A N 1
ATOM 1360 C CA . GLN A 1 178 ? -0.298 5.977 -5.137 1.00 97.25 178 GLN A CA 1
ATOM 1361 C C . GLN A 1 178 ? -0.356 5.270 -3.778 1.00 97.25 178 GLN A C 1
ATOM 1363 O O . GLN A 1 178 ? -0.927 5.819 -2.837 1.00 97.25 178 GLN A O 1
ATOM 1368 N N . LEU A 1 179 ? 0.306 4.114 -3.655 1.00 98.25 179 LEU A N 1
ATOM 1369 C CA . LEU A 1 179 ? 0.376 3.364 -2.406 1.00 98.25 179 LEU A CA 1
ATOM 1370 C C . LEU A 1 179 ? 1.085 4.164 -1.311 1.00 98.25 179 LEU A C 1
ATOM 1372 O O . LEU A 1 179 ? 0.607 4.204 -0.186 1.00 98.25 179 LEU A O 1
ATOM 1376 N N . GLN A 1 180 ? 2.186 4.850 -1.626 1.00 97.94 180 GLN A N 1
ATOM 1377 C CA . GLN A 1 180 ? 2.886 5.678 -0.644 1.00 97.94 180 GLN A CA 1
ATOM 1378 C C . GLN A 1 180 ? 1.991 6.793 -0.094 1.00 97.94 180 GLN A C 1
ATOM 1380 O O . GLN A 1 180 ? 1.949 6.995 1.119 1.00 97.94 180 GLN A O 1
ATOM 1385 N N . ALA A 1 181 ? 1.279 7.506 -0.969 1.00 96.88 181 ALA A N 1
ATOM 1386 C CA . ALA A 1 181 ? 0.355 8.557 -0.551 1.00 96.88 181 ALA A CA 1
ATOM 1387 C C . ALA A 1 181 ? -0.786 7.985 0.307 1.00 96.88 181 ALA A C 1
ATOM 1389 O O . ALA A 1 181 ? -1.118 8.535 1.355 1.00 96.88 181 ALA A O 1
ATOM 1390 N N . PHE A 1 182 ? -1.334 6.839 -0.100 1.00 98.12 182 PHE A N 1
ATOM 1391 C CA . PHE A 1 182 ? -2.390 6.154 0.635 1.00 98.12 182 PHE A CA 1
ATOM 1392 C C . PHE A 1 182 ? -1.938 5.707 2.034 1.00 98.12 182 PHE A C 1
ATOM 1394 O O . PHE A 1 182 ? -2.632 5.969 3.013 1.00 98.12 182 PHE A O 1
ATOM 1401 N N . GLU A 1 183 ? -0.754 5.109 2.161 1.00 97.75 183 GLU A N 1
ATOM 1402 C CA . GLU A 1 183 ? -0.195 4.670 3.447 1.00 97.75 183 GLU A CA 1
ATOM 1403 C C . GLU A 1 183 ? 0.154 5.857 4.361 1.00 97.75 183 GLU A C 1
ATOM 1405 O O . GLU A 1 183 ? -0.041 5.785 5.571 1.00 97.75 183 GLU A O 1
ATOM 1410 N N . GLN A 1 184 ? 0.591 6.995 3.808 1.00 96.94 184 GLN A N 1
ATOM 1411 C CA . GLN A 1 184 ? 0.757 8.239 4.578 1.00 96.94 184 GLN A CA 1
ATOM 1412 C C . GLN A 1 184 ? -0.578 8.772 5.115 1.00 96.94 184 GLN A C 1
ATOM 1414 O O . GLN A 1 184 ? -0.650 9.287 6.238 1.00 96.94 184 GLN A O 1
ATOM 1419 N N . ASP A 1 185 ? -1.646 8.655 4.329 1.00 96.88 185 ASP A N 1
ATOM 1420 C CA . ASP A 1 185 ? -2.986 9.017 4.773 1.00 96.88 185 ASP A CA 1
ATOM 1421 C C . ASP A 1 185 ? -3.518 8.037 5.828 1.00 96.88 185 ASP A C 1
ATOM 1423 O O . ASP A 1 185 ? -4.121 8.480 6.812 1.00 96.88 185 ASP A O 1
ATOM 1427 N N . MET A 1 186 ? -3.253 6.733 5.681 1.00 97.00 186 MET A N 1
ATOM 1428 C CA . MET A 1 186 ? -3.562 5.716 6.692 1.00 97.00 186 MET A CA 1
ATOM 1429 C C . MET A 1 186 ? -2.853 6.013 8.007 1.00 97.00 186 MET A C 1
ATOM 1431 O O . MET A 1 186 ? -3.504 6.105 9.042 1.00 97.00 186 MET A O 1
ATOM 1435 N N . ASP A 1 187 ? -1.547 6.244 7.960 1.00 96.25 187 ASP A N 1
ATOM 1436 C CA . ASP A 1 187 ? -0.702 6.596 9.098 1.00 96.25 187 ASP A CA 1
ATOM 1437 C C . ASP A 1 187 ? -1.232 7.837 9.843 1.00 96.25 187 ASP A C 1
ATOM 1439 O O . ASP A 1 187 ? -1.334 7.858 11.073 1.00 96.25 187 ASP A O 1
ATOM 1443 N N . ARG A 1 188 ? -1.677 8.866 9.109 1.00 94.75 188 ARG A N 1
ATOM 1444 C CA . ARG A 1 188 ? -2.350 10.036 9.700 1.00 94.75 188 ARG A CA 1
ATOM 1445 C C . ARG A 1 188 ? -3.673 9.667 10.378 1.00 94.75 188 ARG A C 1
ATOM 1447 O O . ARG A 1 188 ? -3.950 10.179 11.463 1.00 94.75 188 ARG A O 1
ATOM 1454 N N . CYS A 1 189 ? -4.482 8.811 9.760 1.00 94.19 189 CYS A N 1
ATOM 1455 C CA . CYS A 1 189 ? -5.755 8.367 10.325 1.00 94.19 189 CYS A CA 1
ATOM 1456 C C . CYS A 1 189 ? -5.557 7.520 11.591 1.00 94.19 189 CYS A C 1
ATOM 1458 O O . CYS A 1 189 ? -6.207 7.788 12.598 1.00 94.19 189 CYS A O 1
ATOM 1460 N N . LEU A 1 190 ? -4.631 6.557 11.572 1.00 93.81 190 LEU A N 1
ATOM 1461 C CA . LEU A 1 190 ? -4.321 5.691 12.714 1.00 93.81 190 LEU A CA 1
ATOM 1462 C C . LEU A 1 190 ? -3.799 6.513 13.898 1.00 93.81 190 LEU A C 1
ATOM 1464 O O . LEU A 1 190 ? -4.339 6.404 14.996 1.00 93.81 190 LEU A O 1
ATOM 1468 N N . ARG A 1 191 ? -2.869 7.450 13.665 1.00 91.31 191 ARG A N 1
ATOM 1469 C CA . ARG A 1 191 ? -2.432 8.394 14.709 1.00 91.31 191 ARG A CA 1
ATOM 1470 C C . ARG A 1 191 ? -3.571 9.219 15.291 1.00 91.31 191 ARG A C 1
ATOM 1472 O O . ARG A 1 191 ? -3.578 9.495 16.486 1.00 91.31 191 ARG A O 1
ATOM 1479 N N . SER A 1 192 ? -4.526 9.639 14.462 1.00 89.06 192 SER A N 1
ATOM 1480 C CA . SER A 1 192 ? -5.686 10.384 14.954 1.00 89.06 192 SER A CA 1
ATOM 1481 C C . SER A 1 192 ? -6.537 9.543 15.907 1.00 89.06 192 SER A C 1
ATOM 1483 O O . SER A 1 192 ? -7.093 10.112 16.842 1.00 89.06 192 SER A O 1
ATOM 1485 N N . LEU A 1 193 ? -6.638 8.228 15.686 1.00 87.62 193 LEU A N 1
ATOM 1486 C CA . LEU A 1 193 ? -7.341 7.303 16.583 1.00 87.62 193 LEU A CA 1
ATOM 1487 C C . LEU A 1 193 ? -6.563 7.054 17.880 1.00 87.62 193 LEU A C 1
ATOM 1489 O O . LEU A 1 193 ? -7.177 6.913 18.933 1.00 87.62 193 LEU A O 1
ATOM 1493 N N . GLU A 1 194 ? -5.230 7.026 17.814 1.00 84.31 194 GLU A N 1
ATOM 1494 C CA . GLU A 1 194 ? -4.363 6.887 18.994 1.00 84.31 194 GLU A CA 1
ATOM 1495 C C . GLU A 1 194 ? -4.425 8.132 19.895 1.00 84.31 194 GLU A C 1
ATOM 1497 O O . GLU A 1 194 ? -4.471 8.016 21.117 1.00 84.31 194 GLU A O 1
ATOM 1502 N N . GLN A 1 195 ? -4.419 9.330 19.298 1.00 77.69 195 GLN A N 1
ATOM 1503 C CA . GLN A 1 195 ? -4.352 10.606 20.025 1.00 77.69 195 GLN A CA 1
ATOM 1504 C C . GLN A 1 195 ? -5.715 11.123 20.484 1.00 77.69 195 GLN A C 1
ATOM 1506 O O . GLN A 1 195 ? -5.798 11.805 21.501 1.00 77.69 195 GLN A O 1
ATOM 1511 N N . ASN A 1 196 ? -6.769 10.828 19.725 1.00 67.38 196 ASN A N 1
ATOM 1512 C CA . ASN A 1 196 ? -8.137 11.217 20.039 1.00 67.38 196 ASN A CA 1
ATOM 1513 C C . ASN A 1 196 ? -9.022 9.966 20.003 1.00 67.38 196 ASN A C 1
ATOM 1515 O O . ASN A 1 196 ? -9.838 9.831 19.081 1.00 67.38 196 ASN A O 1
ATOM 1519 N N . PRO A 1 197 ? -8.882 9.039 20.977 1.00 59.22 197 PRO A N 1
ATOM 1520 C CA . PRO A 1 197 ? -9.938 8.065 21.205 1.00 59.22 197 PRO A CA 1
ATOM 1521 C C . PRO A 1 197 ? -11.228 8.881 21.380 1.00 59.22 197 PRO A C 1
ATOM 1523 O O . PRO A 1 197 ? -11.201 9.882 22.105 1.00 59.22 197 PRO A O 1
ATOM 1526 N N . PRO A 1 198 ? -12.309 8.586 20.638 1.00 51.78 198 PRO A N 1
ATOM 1527 C CA . PRO A 1 198 ? -13.440 9.495 20.592 1.00 51.78 198 PRO A CA 1
ATOM 1528 C C . PRO A 1 198 ? -13.955 9.671 22.029 1.00 51.78 198 PRO A C 1
ATOM 1530 O O . PRO A 1 198 ? -14.024 8.706 22.786 1.00 51.78 198 PRO A O 1
ATOM 1533 N N . LEU A 1 199 ? -14.132 10.930 22.439 1.00 47.19 199 LEU A N 1
ATOM 1534 C CA . LEU A 1 199 ? -14.112 11.333 23.847 1.00 47.19 199 LEU A CA 1
ATOM 1535 C C . LEU A 1 199 ? -15.150 10.565 24.681 1.00 47.19 199 LEU A C 1
ATOM 1537 O O . LEU A 1 199 ? -16.336 10.535 24.346 1.00 47.19 199 LEU A O 1
ATOM 1541 N N . GLU A 1 200 ? -14.674 9.964 25.771 1.00 45.16 200 GLU A N 1
ATOM 1542 C CA . GLU A 1 200 ? -15.457 9.592 26.947 1.00 45.16 200 GLU A CA 1
ATOM 1543 C C . GLU A 1 200 ? -15.648 10.890 27.746 1.00 45.16 200 GLU A C 1
ATOM 1545 O O . GLU A 1 200 ? -14.722 11.362 28.407 1.00 45.16 200 GLU A O 1
ATOM 1550 N N . GLU A 1 201 ? -16.808 11.542 27.642 1.00 41.06 201 GLU A N 1
ATOM 1551 C CA . GLU A 1 201 ? -17.149 12.543 28.653 1.00 41.06 201 GLU A CA 1
ATOM 1552 C C . GLU A 1 201 ? -17.583 11.784 29.906 1.00 41.06 201 GLU A C 1
ATOM 1554 O O . GLU A 1 201 ? -18.643 11.164 29.942 1.00 41.06 201 GLU A O 1
ATOM 1559 N N . ALA A 1 202 ? -16.702 11.787 30.907 1.00 39.66 202 ALA A N 1
ATOM 1560 C CA . ALA A 1 202 ? -16.996 11.310 32.245 1.00 39.66 202 ALA A CA 1
ATOM 1561 C C . ALA A 1 202 ? -18.229 12.053 32.782 1.00 39.66 202 ALA A C 1
ATOM 1563 O O . ALA A 1 202 ? -18.191 13.272 32.966 1.00 39.66 202 ALA A O 1
ATOM 1564 N N . GLU A 1 203 ? -19.315 11.314 33.013 1.00 34.31 203 GLU A N 1
ATOM 1565 C CA . GLU A 1 203 ? -20.470 11.810 33.757 1.00 34.31 203 GLU A CA 1
ATOM 1566 C C . GLU A 1 203 ? -20.001 12.277 35.147 1.00 34.31 203 GLU A C 1
ATOM 1568 O O . GLU A 1 203 ? -19.392 11.510 35.899 1.00 34.31 203 GLU A O 1
ATOM 1573 N N . TYR A 1 204 ? -20.247 13.556 35.447 1.00 38.62 204 TYR A N 1
ATOM 1574 C CA . TYR A 1 204 ? -20.084 14.177 36.766 1.00 38.62 204 TYR A CA 1
ATOM 1575 C C . TYR A 1 204 ? -21.340 13.983 37.618 1.00 38.62 204 TYR A C 1
ATOM 1577 O O . TYR A 1 204 ? -22.451 14.167 37.067 1.00 38.62 204 TYR A O 1
#

Mean predicted aligned error: 9.37 Å

Organism: Oryzias melastigma (NCBI:txid30732)

InterPro domains:
  IPR009079 Four-helical cytokine-like, core [G3DSA:1.20.1250.10] (17-196)
  IPR009079 Four-helical cytokine-like, core [SSF47266] (41-193)
  IPR040117 GCSF/MGF [PTHR10511] (13-195)